Protein AF-A0A7S3ZQ26-F1 (afdb_monomer)

Radius of gyration: 24.19 Å; Cα contacts (8 Å, |Δi|>4): 517; chains: 1; bounding box: 82×49×72 Å

InterPro domains:
  IPR015003 Protein of unknown function DUF1853 [PF08907] (33-117)
  IPR015003 Protein of unknown function DUF1853 [PF08907] (170-312)

Solvent-accessible surface area (backbone atoms only — not comparable to full-atom values): 20906 Å² total; per-residue (Å²): 143,81,85,84,81,86,77,81,86,76,81,74,78,76,76,73,73,72,77,75,74,65,65,79,67,73,54,82,35,67,70,46,24,40,44,48,36,78,43,63,49,47,44,35,55,38,92,66,77,92,80,57,82,47,48,62,50,42,55,64,39,24,46,30,43,50,63,66,28,46,74,58,51,52,50,34,36,77,51,47,63,68,60,50,56,57,49,65,35,82,95,46,56,54,84,48,51,68,54,39,55,48,50,40,52,50,48,45,53,66,65,37,75,45,41,43,43,79,36,78,43,69,64,43,73,39,64,57,82,89,79,43,77,80,47,62,46,49,36,41,34,23,28,27,31,57,53,64,61,41,27,60,56,69,51,56,52,58,90,98,51,82,81,57,73,50,50,74,33,34,40,31,40,50,70,46,76,48,52,30,39,56,56,80,77,63,90,92,54,79,84,64,61,82,43,59,34,26,29,28,95,78,69,86,44,29,46,42,61,52,52,55,51,50,41,52,46,32,49,52,43,71,35,68,70,47,29,52,49,49,25,44,73,50,68,65,54,89,82,67,98,73,65,58,70,54,44,52,30,35,35,49,29,48,41,42,25,24,76,57,76,80,72,92,56,96,56,44,27,94,69,28,43,66,50,74,47,58,93,47,72,67,44,41,65,71,70,49,61,92,84,66,86,77,42,68,78,72,60,72,82,53,67,77,36,77,76,78,74,82,89,50,100,78,50,99,44,39,59,98,57,70,89,77,92,76,66,83,80,56,66,66,60,42,65,60,49,46,57,52,49,55,50,55,54,56,73,73,54,79,128

Secondary structure (DSSP, 8-state):
----------------------TTSS-SSHHHHHHHHHHHSPPSB----TTSS--B--HHHHHHHHHHTHHHHHHHHH--HHHHHHHHSTTT--SSHHHHHHHHHHHHHHH-TTT--SEEEEEEEEE-TTS-EEEEEEEEEEE----HHHHHHHT-SPTTS---TT--EEEEEEEEEEEEEE-PPPTT-----TTTTEE-TTSS-BHHHHHHHHHHHHHHHHSHHHHHHHIIIII---S-S-PPPEEEEEEEEEEEEESSSPPP-SSB-TT-EEEE--SSHHHHHHHS-TT--------GGG-SSPPP----TT-----S---S---GGGHHHHHHHHHHHHHHHHHH---

Sequence (351 aa):
MITAEQSNGQSAVHDGQLAHIDPTAGPRNKLVRDLWWMMASPGMLRETDATSAARPLHDAVGASIVGASQGWLARLDEDPSELEAYLAAPSRRSTRLGFYAQSLVEFWIERCPALRTTQLRCGQQLRRGQRGVVGSLKYVFCCAPTDEAVRASLGCDPPGTAPAPGRRCLLHWELSIKFFVYVAPPQGALPAGAAARYVGPFLHENLDARVATSARKLRLSAEADVRKWATRTLAKVEQDDRCLDLRAHSALRGFVFYDRAAPESSVLSGDHAKGWVARDICGVRAAVPADTTHFVILPKSHWLAPCRLPKTENGYLLPACELVGAPEPLRAVAAAHLAAELARLAERCPA

Mean predicted aligned error: 11.95 Å

pLDDT: mean 73.52, std 21.67, range [20.95, 97.81]

Organism: NCBI:txid35677

Structure (mmCIF, N/CA/C/O backbone):
data_AF-A0A7S3ZQ26-F1
#
_entry.id   AF-A0A7S3ZQ26-F1
#
loop_
_atom_site.group_PDB
_atom_site.id
_atom_site.type_symbol
_atom_site.label_atom_id
_atom_site.label_alt_id
_atom_site.label_comp_id
_atom_site.label_asym_id
_atom_site.label_entity_id
_atom_site.label_seq_id
_atom_site.pdbx_PDB_ins_code
_atom_site.Cartn_x
_atom_site.Cartn_y
_atom_site.Cartn_z
_atom_site.occupancy
_atom_site.B_iso_or_equiv
_atom_site.auth_seq_id
_atom_site.auth_comp_id
_atom_site.auth_asym_id
_atom_site.auth_atom_id
_atom_site.pdbx_PDB_model_num
ATOM 1 N N . MET A 1 1 ? 64.200 -8.331 9.922 1.00 31.41 1 MET A N 1
ATOM 2 C CA . MET A 1 1 ? 64.121 -8.784 8.520 1.00 31.41 1 MET A CA 1
ATOM 3 C C . MET A 1 1 ? 62.921 -9.718 8.447 1.00 31.41 1 MET A C 1
ATOM 5 O O . MET A 1 1 ? 63.027 -10.854 8.877 1.00 31.41 1 MET A O 1
ATOM 9 N N . ILE A 1 2 ? 61.751 -9.185 8.092 1.00 20.95 2 ILE A N 1
ATOM 10 C CA . ILE A 1 2 ? 60.499 -9.942 7.955 1.00 20.95 2 ILE A CA 1
ATOM 11 C C . ILE A 1 2 ? 59.951 -9.542 6.591 1.00 20.95 2 ILE A C 1
ATOM 13 O O . ILE A 1 2 ? 59.676 -8.368 6.346 1.00 20.95 2 ILE A O 1
ATOM 17 N N . THR A 1 3 ? 59.953 -10.505 5.683 1.00 21.41 3 THR A N 1
ATOM 18 C CA . THR A 1 3 ? 59.576 -10.376 4.280 1.00 21.41 3 THR A CA 1
ATOM 19 C C . THR A 1 3 ? 58.062 -10.320 4.131 1.00 21.41 3 THR A C 1
ATOM 21 O O . THR A 1 3 ? 57.336 -11.095 4.747 1.00 21.41 3 THR A O 1
ATOM 24 N N . ALA A 1 4 ? 57.617 -9.379 3.303 1.00 21.70 4 ALA A N 1
ATOM 25 C CA . ALA A 1 4 ? 56.245 -9.215 2.862 1.00 21.70 4 ALA A CA 1
ATOM 26 C C . ALA A 1 4 ? 55.897 -10.263 1.796 1.00 21.70 4 ALA A C 1
ATOM 28 O O . ALA A 1 4 ? 56.625 -10.393 0.814 1.00 21.70 4 ALA A O 1
ATOM 29 N N . GLU A 1 5 ? 54.758 -10.934 1.946 1.00 22.91 5 GLU A N 1
ATOM 30 C CA . GLU A 1 5 ? 54.057 -11.557 0.823 1.00 22.91 5 GLU A CA 1
ATOM 31 C C . GLU A 1 5 ? 52.862 -10.677 0.456 1.00 22.91 5 GLU A C 1
ATOM 33 O O . GLU A 1 5 ? 51.875 -10.562 1.183 1.00 22.91 5 GLU A O 1
ATOM 38 N N . GLN A 1 6 ? 52.997 -10.007 -0.687 1.00 26.47 6 GLN A N 1
ATOM 39 C CA . GLN A 1 6 ? 51.897 -9.381 -1.402 1.00 26.47 6 GLN A CA 1
ATOM 40 C C . GLN A 1 6 ? 51.025 -10.499 -1.981 1.00 26.47 6 GLN A C 1
ATOM 42 O O . GLN A 1 6 ? 51.449 -11.187 -2.908 1.00 26.47 6 GLN A O 1
ATOM 47 N N . SER A 1 7 ? 49.809 -10.675 -1.461 1.00 25.47 7 SER A N 1
ATOM 48 C CA . SER A 1 7 ? 48.783 -11.424 -2.187 1.00 25.47 7 SER A CA 1
ATOM 49 C C . SER A 1 7 ? 48.012 -10.463 -3.086 1.00 25.47 7 SER A C 1
ATOM 51 O O . SER A 1 7 ? 47.560 -9.388 -2.691 1.00 25.47 7 SER A O 1
ATOM 53 N N . ASN A 1 8 ? 48.001 -10.845 -4.352 1.00 24.81 8 ASN A N 1
ATOM 54 C CA . ASN A 1 8 ? 47.598 -10.074 -5.507 1.00 24.81 8 ASN A CA 1
ATOM 55 C C . ASN A 1 8 ? 46.099 -9.746 -5.438 1.00 24.81 8 ASN A C 1
ATOM 57 O O . ASN A 1 8 ? 45.264 -10.647 -5.354 1.00 24.81 8 ASN A O 1
ATOM 61 N N . GLY A 1 9 ? 45.762 -8.458 -5.492 1.00 27.47 9 GLY A N 1
ATOM 62 C CA . GLY A 1 9 ? 44.389 -7.985 -5.592 1.00 27.47 9 GLY A CA 1
ATOM 63 C C . GLY A 1 9 ? 43.777 -8.372 -6.935 1.00 27.47 9 GLY A C 1
ATOM 64 O O . GLY A 1 9 ? 43.982 -7.692 -7.936 1.00 27.47 9 GLY A O 1
ATOM 65 N N . GLN A 1 10 ? 42.984 -9.440 -6.950 1.00 23.11 10 GLN A N 1
ATOM 66 C CA . GLN A 1 10 ? 41.948 -9.616 -7.961 1.00 23.11 10 GLN A CA 1
ATOM 67 C C . GLN A 1 10 ? 40.694 -8.897 -7.475 1.00 23.11 10 GLN A C 1
ATOM 69 O O . GLN A 1 10 ? 39.962 -9.373 -6.612 1.00 23.11 10 GLN A O 1
ATOM 74 N N . SER A 1 11 ? 40.503 -7.700 -8.029 1.00 25.03 11 SER A N 1
ATOM 75 C CA . SER A 1 11 ? 39.264 -6.937 -7.965 1.00 25.03 11 SER A CA 1
ATOM 76 C C . SER A 1 11 ? 38.136 -7.811 -8.515 1.00 25.03 11 SER A C 1
ATOM 78 O O . SER A 1 11 ? 38.020 -8.002 -9.727 1.00 25.03 11 SER A O 1
ATOM 80 N N . ALA A 1 12 ? 37.350 -8.402 -7.617 1.00 22.84 12 ALA A N 1
ATOM 81 C CA . ALA A 1 12 ? 36.114 -9.065 -7.977 1.00 22.84 12 ALA A CA 1
ATOM 82 C C . ALA A 1 12 ? 35.160 -7.979 -8.478 1.00 22.84 12 ALA A C 1
ATOM 84 O O . ALA A 1 12 ? 34.685 -7.136 -7.716 1.00 22.84 12 ALA A O 1
ATOM 85 N N . VAL A 1 13 ? 34.936 -7.975 -9.789 1.00 23.44 13 VAL A N 1
ATOM 86 C CA . VAL A 1 13 ? 33.844 -7.248 -10.425 1.00 23.44 13 VAL A CA 1
ATOM 87 C C . VAL A 1 13 ? 32.567 -7.709 -9.725 1.00 23.44 13 VAL A C 1
ATOM 89 O O . VAL A 1 13 ? 32.136 -8.846 -9.895 1.00 23.44 13 VAL A O 1
ATOM 92 N N . HIS A 1 14 ? 32.016 -6.861 -8.859 1.00 26.00 14 HIS A N 1
ATOM 93 C CA . HIS A 1 14 ? 30.707 -7.087 -8.268 1.00 26.00 14 HIS A CA 1
ATOM 94 C C . HIS A 1 14 ? 29.681 -7.003 -9.398 1.00 26.00 14 HIS A C 1
ATOM 96 O O . HIS A 1 14 ? 29.238 -5.914 -9.764 1.00 26.00 14 HIS A O 1
ATOM 102 N N . ASP A 1 15 ? 29.336 -8.158 -9.967 1.00 26.31 15 ASP A N 1
ATOM 103 C CA . ASP A 1 15 ? 28.160 -8.311 -10.811 1.00 26.31 15 ASP A CA 1
ATOM 104 C C . ASP A 1 15 ? 26.954 -7.817 -10.013 1.00 26.31 15 ASP A C 1
ATOM 106 O O . ASP A 1 15 ? 26.548 -8.400 -9.004 1.00 26.31 15 ASP A O 1
ATOM 110 N N . GLY A 1 16 ? 26.424 -6.672 -10.439 1.00 29.84 16 GLY A N 1
ATOM 111 C CA . GLY A 1 16 ? 25.263 -6.014 -9.864 1.00 29.84 16 GLY A CA 1
ATOM 112 C C . GLY A 1 16 ? 23.988 -6.799 -10.141 1.00 29.84 16 GLY A C 1
ATOM 113 O O . GLY A 1 16 ? 23.116 -6.317 -10.862 1.00 29.84 16 GLY A O 1
ATOM 114 N N . GLN A 1 17 ? 23.861 -7.996 -9.566 1.00 33.69 17 GLN A N 1
ATOM 115 C CA . GLN A 1 17 ? 22.605 -8.728 -9.548 1.00 33.69 17 GLN A CA 1
ATOM 116 C C . GLN A 1 17 ? 21.578 -7.902 -8.768 1.00 33.69 17 GLN A C 1
ATOM 118 O O . GLN A 1 17 ? 21.593 -7.807 -7.540 1.00 33.69 17 GLN A O 1
ATOM 123 N N . LEU A 1 18 ? 20.682 -7.258 -9.516 1.00 41.56 18 LEU A N 1
ATOM 124 C CA . LEU A 1 18 ? 19.432 -6.719 -9.002 1.00 41.56 18 LEU A CA 1
ATOM 125 C C . LEU A 1 18 ? 18.732 -7.871 -8.273 1.00 41.56 18 LEU A C 1
ATOM 127 O O . LEU A 1 18 ? 18.384 -8.862 -8.908 1.00 41.56 18 LEU A O 1
ATOM 131 N N . ALA A 1 19 ? 18.579 -7.773 -6.949 1.00 37.69 19 ALA A N 1
ATOM 132 C CA . ALA A 1 19 ? 17.878 -8.781 -6.160 1.00 37.69 19 ALA A CA 1
ATOM 133 C C . ALA A 1 19 ? 16.528 -9.099 -6.826 1.00 37.69 19 ALA A C 1
ATOM 135 O O . ALA A 1 19 ? 15.658 -8.230 -6.946 1.00 37.69 19 ALA A O 1
ATOM 136 N N . HIS A 1 20 ? 16.400 -10.325 -7.335 1.00 49.06 20 HIS A N 1
ATOM 137 C CA . HIS A 1 20 ? 15.226 -10.770 -8.067 1.00 49.06 20 HIS A CA 1
ATOM 138 C C . HIS A 1 20 ? 14.052 -10.870 -7.094 1.00 49.06 20 HIS A C 1
ATOM 140 O O . HIS A 1 20 ? 14.016 -11.736 -6.223 1.00 49.06 20 HIS A O 1
ATOM 146 N N . ILE A 1 21 ? 13.059 -9.998 -7.263 1.00 55.09 21 ILE A N 1
ATOM 147 C CA . ILE A 1 21 ? 11.709 -10.284 -6.784 1.00 55.09 21 ILE A CA 1
ATOM 148 C C . ILE A 1 21 ? 11.295 -11.577 -7.476 1.00 55.09 21 ILE A C 1
ATOM 150 O O . ILE A 1 21 ? 11.237 -11.580 -8.704 1.00 55.09 21 ILE A O 1
ATOM 154 N N . ASP A 1 22 ? 11.011 -12.645 -6.728 1.00 61.50 22 ASP A N 1
ATOM 155 C CA . ASP A 1 22 ? 10.485 -13.873 -7.321 1.00 61.50 22 ASP A CA 1
ATOM 156 C C . ASP A 1 22 ? 9.139 -13.555 -8.006 1.00 61.50 22 ASP A C 1
ATOM 158 O O . ASP A 1 22 ? 8.134 -13.319 -7.324 1.00 61.50 22 ASP A O 1
ATOM 162 N N . PRO A 1 23 ? 9.079 -13.527 -9.352 1.00 52.56 23 PRO A N 1
ATOM 163 C CA . PRO A 1 23 ? 7.857 -13.174 -10.065 1.00 52.56 23 PRO A CA 1
ATOM 164 C C . PRO A 1 23 ? 6.800 -14.287 -9.954 1.00 52.56 23 PRO A C 1
ATOM 166 O O . PRO A 1 23 ? 5.627 -14.074 -10.284 1.00 52.56 23 PRO A O 1
ATOM 169 N N . THR A 1 24 ? 7.198 -15.474 -9.480 1.00 55.12 24 THR A N 1
ATOM 170 C CA . THR A 1 24 ? 6.351 -16.652 -9.267 1.00 55.12 24 THR A CA 1
ATOM 171 C C . THR A 1 24 ? 5.809 -16.756 -7.841 1.00 55.12 24 THR A C 1
ATOM 173 O O . THR A 1 24 ? 4.858 -17.507 -7.608 1.00 55.12 24 THR A O 1
ATOM 176 N N . ALA A 1 25 ? 6.300 -15.931 -6.912 1.00 66.50 25 ALA A N 1
ATOM 177 C CA . ALA A 1 25 ? 5.774 -15.847 -5.556 1.00 66.50 25 ALA A CA 1
ATOM 178 C C . ALA A 1 25 ? 4.416 -15.125 -5.522 1.00 66.50 25 ALA A C 1
ATOM 180 O O . ALA A 1 25 ? 4.234 -14.065 -6.130 1.00 66.50 25 ALA A O 1
ATOM 181 N N . GLY A 1 26 ? 3.437 -15.719 -4.832 1.00 80.56 26 GLY A N 1
ATOM 182 C CA . GLY A 1 26 ? 2.122 -15.120 -4.579 1.00 80.56 26 GLY A CA 1
ATOM 183 C C . GLY A 1 26 ? 0.982 -15.544 -5.529 1.00 80.56 26 GLY A C 1
ATOM 184 O O . GLY A 1 26 ? 1.143 -16.482 -6.321 1.00 80.56 26 GLY A O 1
ATOM 185 N N . PRO A 1 27 ? -0.177 -14.861 -5.450 1.00 88.00 27 PRO A N 1
ATOM 186 C CA . PRO A 1 27 ? -1.416 -15.229 -6.151 1.00 88.00 27 PRO A CA 1
ATOM 187 C C . PRO A 1 27 ? -1.329 -15.208 -7.695 1.00 88.00 27 PRO A C 1
ATOM 189 O O . PRO A 1 27 ? -0.552 -14.453 -8.299 1.00 88.00 27 PRO A O 1
ATOM 192 N N . ARG A 1 28 ? -2.130 -16.047 -8.364 1.00 86.75 28 ARG A N 1
ATOM 193 C CA . ARG A 1 28 ? -2.203 -16.188 -9.831 1.00 86.75 28 ARG A CA 1
ATOM 194 C C . ARG A 1 28 ? -3.079 -15.116 -10.474 1.00 86.75 28 ARG A C 1
ATOM 196 O O . ARG A 1 28 ? -2.671 -14.521 -11.477 1.00 86.75 28 ARG A O 1
ATOM 203 N N . ASN A 1 29 ? -4.242 -14.838 -9.901 1.00 88.50 29 ASN A N 1
ATOM 204 C CA . ASN A 1 29 ? -5.129 -13.770 -10.323 1.00 88.50 29 ASN A CA 1
ATOM 205 C C . ASN A 1 29 ? -4.422 -12.416 -10.165 1.00 88.50 29 ASN A C 1
ATOM 207 O O . ASN A 1 29 ? -3.808 -12.123 -9.138 1.00 88.50 29 ASN A O 1
ATOM 211 N N . LYS A 1 30 ? -4.496 -11.566 -11.196 1.00 87.94 30 LYS A N 1
ATOM 212 C CA . LYS A 1 30 ? -3.820 -10.261 -11.193 1.00 87.94 30 LYS A CA 1
ATOM 213 C C . LYS A 1 30 ? -4.260 -9.386 -10.019 1.00 87.94 30 LYS A C 1
ATOM 215 O O . LYS A 1 30 ? -3.403 -8.803 -9.365 1.00 87.94 30 LYS A O 1
ATOM 220 N N . LEU A 1 31 ? -5.564 -9.270 -9.774 1.00 91.81 31 LEU A N 1
ATOM 221 C CA . LEU A 1 31 ? -6.097 -8.356 -8.762 1.00 91.81 31 LEU A CA 1
ATOM 222 C C . LEU A 1 31 ? -5.693 -8.797 -7.356 1.00 91.81 31 LEU A C 1
ATOM 224 O O . LEU A 1 31 ? -5.317 -7.967 -6.533 1.00 91.81 31 LEU A O 1
ATOM 228 N N . VAL A 1 32 ? -5.711 -10.105 -7.106 1.00 94.31 32 VAL A N 1
ATOM 229 C CA . VAL A 1 32 ? -5.323 -10.690 -5.816 1.00 94.31 32 VAL A CA 1
ATOM 230 C C . VAL A 1 32 ? -3.811 -10.635 -5.622 1.00 94.31 32 VAL A C 1
ATOM 232 O O . VAL A 1 32 ? -3.343 -10.371 -4.518 1.00 94.31 32 VAL A O 1
ATOM 235 N N . ARG A 1 33 ? -3.026 -10.790 -6.694 1.00 92.56 33 ARG A N 1
ATOM 236 C CA . ARG A 1 33 ? -1.574 -10.578 -6.651 1.00 92.56 33 ARG A CA 1
ATOM 237 C C . ARG A 1 33 ? -1.225 -9.133 -6.331 1.00 92.56 33 ARG A C 1
ATOM 239 O O . ARG A 1 33 ? -0.378 -8.894 -5.479 1.00 92.56 33 ARG A O 1
ATOM 246 N N . ASP A 1 34 ? -1.896 -8.186 -6.975 1.00 92.56 34 ASP A N 1
ATOM 247 C CA . ASP A 1 34 ? -1.752 -6.758 -6.702 1.00 92.56 34 ASP A CA 1
ATOM 248 C C . ASP A 1 34 ? -2.147 -6.427 -5.249 1.00 92.56 34 ASP A C 1
ATOM 250 O O . ASP A 1 34 ? -1.430 -5.692 -4.569 1.00 92.56 34 ASP A O 1
ATOM 254 N N . LEU A 1 35 ? -3.236 -7.020 -4.743 1.00 95.00 35 LEU A N 1
ATOM 255 C CA . LEU A 1 35 ? -3.669 -6.918 -3.346 1.00 95.00 35 LEU A CA 1
ATOM 256 C C . LEU A 1 35 ? -2.607 -7.463 -2.375 1.00 95.00 35 LEU A C 1
ATOM 258 O O . LEU A 1 35 ? -2.231 -6.778 -1.427 1.00 95.00 35 LEU A O 1
ATOM 262 N N . TRP A 1 36 ? -2.100 -8.672 -2.621 1.00 94.06 36 TRP A N 1
ATOM 263 C CA . TRP A 1 36 ? -1.030 -9.304 -1.841 1.00 94.06 36 TRP A CA 1
ATOM 264 C C . TRP A 1 36 ? 0.249 -8.465 -1.836 1.00 94.06 36 TRP A C 1
ATOM 266 O O . TRP A 1 36 ? 0.845 -8.237 -0.781 1.00 94.06 36 TRP A O 1
ATOM 276 N N . TRP A 1 37 ? 0.631 -7.932 -2.995 1.00 91.19 37 TRP A N 1
ATOM 277 C CA . TRP A 1 37 ? 1.834 -7.123 -3.165 1.00 91.19 37 TRP A CA 1
ATOM 278 C C . TRP A 1 37 ? 1.838 -5.866 -2.289 1.00 91.19 37 TRP A C 1
ATOM 280 O O . TRP A 1 37 ? 2.890 -5.479 -1.778 1.00 91.19 37 TRP A O 1
ATOM 290 N N . MET A 1 38 ? 0.665 -5.273 -2.027 1.00 91.12 38 MET A N 1
ATOM 291 C CA . MET A 1 38 ? 0.534 -4.119 -1.127 1.00 91.12 38 MET A CA 1
ATOM 292 C C . MET A 1 38 ? 1.091 -4.375 0.278 1.00 91.12 38 MET A C 1
ATOM 294 O O . MET A 1 38 ? 1.550 -3.428 0.918 1.00 91.12 38 MET A O 1
ATOM 298 N N . MET A 1 39 ? 1.059 -5.629 0.737 1.00 89.69 39 MET A N 1
ATOM 299 C CA . MET A 1 39 ? 1.499 -6.032 2.074 1.00 89.69 39 MET A CA 1
ATOM 300 C C . MET A 1 39 ? 2.793 -6.851 2.060 1.00 89.69 39 MET A C 1
ATOM 302 O O . MET A 1 39 ? 3.559 -6.784 3.019 1.00 89.69 39 MET A O 1
ATOM 306 N N . ALA A 1 40 ? 3.061 -7.592 0.982 1.00 89.25 40 ALA A N 1
ATOM 307 C CA . ALA A 1 40 ? 4.181 -8.527 0.897 1.00 89.25 40 ALA A CA 1
ATOM 308 C C . ALA A 1 40 ? 5.432 -7.983 0.193 1.00 89.25 40 ALA A C 1
ATOM 310 O O . ALA A 1 40 ? 6.510 -8.531 0.386 1.00 89.25 40 ALA A O 1
ATOM 311 N N . SER A 1 41 ? 5.320 -6.923 -0.618 1.00 87.62 41 SER A N 1
ATOM 312 C CA . SER A 1 41 ? 6.497 -6.341 -1.277 1.00 87.62 41 SER A CA 1
ATOM 313 C C . SER A 1 41 ? 7.559 -5.878 -0.262 1.00 87.62 41 SER A C 1
ATOM 315 O O . SER A 1 41 ? 7.203 -5.482 0.847 1.00 87.62 41 SER A O 1
ATOM 317 N N . PRO A 1 42 ? 8.837 -5.795 -0.638 1.00 85.94 42 PRO A N 1
ATOM 318 C CA . PRO A 1 42 ? 9.829 -5.154 0.215 1.00 85.94 42 PRO A CA 1
ATOM 319 C C . PRO A 1 42 ? 9.499 -3.678 0.479 1.00 85.94 42 PRO A C 1
ATOM 321 O O . PRO A 1 42 ? 8.960 -2.975 -0.394 1.00 85.94 42 PRO A O 1
ATOM 324 N N . GLY A 1 43 ? 9.835 -3.196 1.672 1.00 85.88 43 GLY A N 1
ATOM 325 C CA . GLY A 1 43 ? 9.845 -1.776 1.992 1.00 85.88 43 GLY A CA 1
ATOM 326 C C . GLY A 1 43 ? 10.929 -1.030 1.207 1.00 85.88 43 GLY A C 1
ATOM 327 O O . GLY A 1 4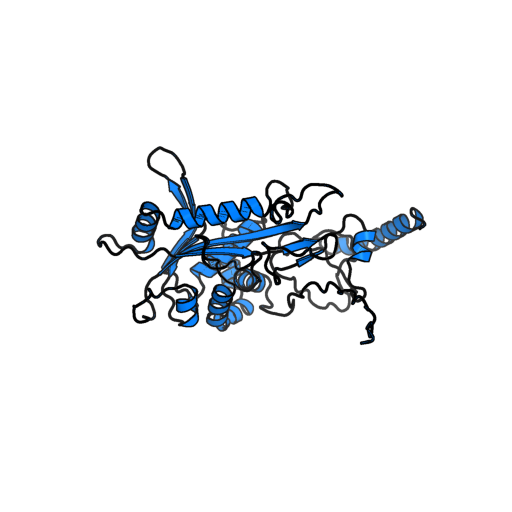3 ? 12.048 -1.503 1.033 1.00 85.88 43 GLY A O 1
ATOM 328 N N . MET A 1 44 ? 10.613 0.172 0.720 1.00 87.69 44 MET A N 1
ATOM 329 C CA . MET A 1 44 ? 11.569 1.007 -0.017 1.00 87.69 44 MET A CA 1
ATOM 330 C C . MET A 1 44 ? 12.599 1.654 0.912 1.00 87.69 44 MET A C 1
ATOM 332 O O . MET A 1 44 ? 13.761 1.800 0.545 1.00 87.69 44 MET A O 1
ATOM 336 N N . LEU A 1 45 ? 12.168 2.071 2.101 1.00 85.50 45 LEU A N 1
ATOM 337 C CA . LEU A 1 45 ? 13.016 2.766 3.064 1.00 85.50 45 LEU A CA 1
ATOM 338 C C . LEU A 1 45 ? 13.726 1.758 3.959 1.00 85.50 45 LEU A C 1
ATOM 340 O O . LEU A 1 45 ? 13.126 0.776 4.386 1.00 85.50 45 LEU A O 1
ATOM 344 N N . ARG A 1 46 ? 14.991 2.037 4.262 1.00 79.94 46 ARG A N 1
ATOM 345 C CA . ARG A 1 46 ? 15.765 1.280 5.233 1.00 79.94 46 ARG A CA 1
ATOM 346 C C . ARG A 1 46 ? 15.127 1.415 6.608 1.00 79.94 46 ARG A C 1
ATOM 348 O O . ARG A 1 46 ? 14.682 2.494 7.005 1.00 79.94 46 ARG A O 1
ATOM 355 N N . GLU A 1 47 ? 15.151 0.324 7.354 1.00 68.81 47 GLU A N 1
ATOM 356 C CA . GLU A 1 47 ? 14.874 0.363 8.780 1.00 68.81 47 GLU A CA 1
ATOM 357 C C . GLU A 1 47 ? 16.036 1.086 9.470 1.00 68.81 47 GLU A C 1
ATOM 359 O O . GLU A 1 47 ? 17.150 0.574 9.571 1.00 68.81 47 GLU A O 1
ATOM 364 N N . THR A 1 48 ? 15.818 2.337 9.862 1.00 59.62 48 THR A N 1
ATOM 365 C CA . THR A 1 48 ? 16.741 3.044 10.753 1.00 59.62 48 THR A CA 1
ATOM 366 C C . THR A 1 48 ? 16.331 2.764 12.189 1.00 59.62 48 THR A C 1
ATOM 368 O O . THR A 1 48 ? 15.135 2.834 12.488 1.00 59.62 48 THR A O 1
ATOM 371 N N . ASP A 1 49 ? 17.304 2.493 13.063 1.00 43.88 49 ASP A N 1
ATOM 372 C CA . ASP A 1 49 ? 17.084 2.237 14.488 1.00 43.88 49 ASP A CA 1
ATOM 373 C C . ASP A 1 49 ? 16.098 3.234 15.110 1.00 43.88 49 ASP A C 1
ATOM 375 O O . ASP A 1 49 ? 16.082 4.420 14.770 1.00 43.88 49 ASP A O 1
ATOM 379 N N . ALA A 1 50 ? 15.272 2.711 16.020 1.00 38.72 50 ALA A N 1
ATOM 380 C CA . ALA A 1 50 ? 13.971 3.180 16.513 1.00 38.72 50 ALA A CA 1
ATOM 381 C C . ALA A 1 50 ? 13.905 4.570 17.204 1.00 38.72 50 ALA A C 1
ATOM 383 O O . ALA A 1 50 ? 13.074 4.798 18.082 1.00 38.72 50 ALA A O 1
ATOM 384 N N . THR A 1 51 ? 14.749 5.522 16.816 1.00 36.44 51 THR A N 1
ATOM 385 C CA . THR A 1 51 ? 14.834 6.887 17.360 1.00 36.44 51 THR A CA 1
ATOM 386 C C . THR A 1 51 ? 14.048 7.921 16.548 1.00 36.44 51 THR A C 1
ATOM 388 O O . THR A 1 51 ? 13.802 9.029 17.022 1.00 36.44 51 THR A O 1
ATOM 391 N N . SER A 1 52 ? 13.579 7.570 15.347 1.00 39.81 52 SER A N 1
ATOM 392 C CA . SER A 1 52 ? 12.705 8.439 14.554 1.00 39.81 52 SER A CA 1
ATOM 393 C C . SER A 1 52 ? 11.244 8.224 14.954 1.00 39.81 52 SER A C 1
ATOM 395 O O . SER A 1 52 ? 10.782 7.090 15.013 1.00 39.81 52 SER A O 1
ATOM 397 N N . ALA A 1 53 ? 10.484 9.302 15.184 1.00 39.31 53 ALA A N 1
ATOM 398 C CA . ALA A 1 53 ? 9.062 9.328 15.592 1.00 39.31 53 ALA A CA 1
ATOM 399 C C . ALA A 1 53 ? 8.055 8.695 14.590 1.00 39.31 53 ALA A C 1
ATOM 401 O O . ALA A 1 53 ? 6.865 9.011 14.582 1.00 39.31 53 ALA A O 1
ATOM 402 N N . ALA A 1 54 ? 8.544 7.834 13.708 1.00 46.69 54 ALA A N 1
ATOM 403 C CA . ALA A 1 54 ? 7.877 7.172 12.618 1.00 46.69 54 ALA A CA 1
ATOM 404 C C . ALA A 1 54 ? 8.189 5.679 12.739 1.00 46.69 54 ALA A C 1
ATOM 406 O O . ALA A 1 54 ? 9.269 5.269 12.335 1.00 46.69 54 ALA A O 1
ATOM 407 N N . ARG A 1 55 ? 7.290 4.866 13.308 1.00 50.44 55 ARG A N 1
ATOM 408 C CA . ARG A 1 55 ? 7.461 3.408 13.235 1.00 50.44 55 ARG A CA 1
ATOM 409 C C . ARG A 1 55 ? 7.183 2.989 11.788 1.00 50.44 55 ARG A C 1
ATOM 41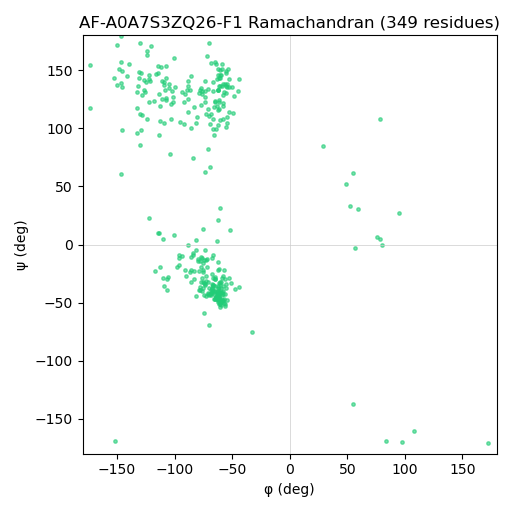1 O O . ARG A 1 55 ? 6.058 3.210 11.319 1.00 50.44 55 ARG A O 1
ATOM 418 N N . PRO A 1 56 ? 8.157 2.432 11.051 1.00 57.00 56 PRO A N 1
ATOM 419 C CA . PRO A 1 56 ? 7.857 1.798 9.780 1.00 57.00 56 PRO A CA 1
ATOM 420 C C . PRO A 1 56 ? 6.737 0.771 9.987 1.00 57.00 56 PRO A C 1
ATOM 422 O O . PRO A 1 56 ? 6.669 0.083 11.008 1.00 57.00 56 PRO A O 1
ATOM 425 N N . LEU A 1 57 ? 5.831 0.655 9.022 1.00 59.81 57 LEU A N 1
ATOM 426 C CA . LEU A 1 57 ? 5.102 -0.589 8.833 1.00 59.81 57 LEU A CA 1
ATOM 427 C C . LEU A 1 57 ? 6.141 -1.562 8.279 1.00 59.81 57 LEU A C 1
ATOM 429 O O . LEU A 1 57 ? 6.304 -1.674 7.066 1.00 59.81 57 LEU A O 1
ATOM 433 N N . HIS A 1 58 ? 6.919 -2.124 9.202 1.00 66.38 58 HIS A N 1
ATOM 434 C CA . HIS A 1 58 ? 8.015 -3.032 8.919 1.00 66.38 58 HIS A CA 1
ATOM 435 C C . HIS A 1 58 ? 7.522 -4.188 8.058 1.00 66.38 58 HIS A C 1
ATOM 437 O O . HIS A 1 58 ? 6.360 -4.600 8.169 1.00 66.38 58 HIS A O 1
ATOM 443 N N . ASP A 1 59 ? 8.412 -4.749 7.248 1.00 68.12 59 ASP A N 1
ATOM 444 C CA . ASP A 1 59 ? 8.079 -5.904 6.415 1.00 68.12 59 ASP A CA 1
ATOM 445 C C . ASP A 1 59 ? 7.582 -7.078 7.275 1.00 68.12 59 ASP A C 1
ATOM 447 O O . ASP A 1 59 ? 6.689 -7.807 6.855 1.00 68.12 59 ASP A O 1
ATOM 451 N N . ALA A 1 60 ? 8.010 -7.154 8.542 1.00 74.06 60 ALA A N 1
ATOM 452 C CA . ALA A 1 60 ? 7.472 -8.067 9.550 1.00 74.06 60 ALA A CA 1
ATOM 453 C C . ALA A 1 60 ? 5.954 -7.915 9.802 1.00 74.06 60 ALA A C 1
ATOM 455 O O . ALA A 1 60 ? 5.256 -8.915 9.943 1.00 74.06 60 ALA A O 1
ATOM 456 N N . VAL A 1 61 ? 5.411 -6.690 9.828 1.00 83.12 61 VAL A N 1
ATOM 457 C CA . VAL A 1 61 ? 3.957 -6.459 9.973 1.00 83.12 61 VAL A CA 1
ATOM 458 C C . VAL A 1 61 ? 3.221 -6.996 8.750 1.00 83.12 61 VAL A C 1
ATOM 460 O O . VAL A 1 61 ? 2.222 -7.703 8.882 1.00 83.12 61 VAL A O 1
ATOM 463 N N . GLY A 1 62 ? 3.730 -6.679 7.557 1.00 87.31 62 GLY A N 1
ATOM 464 C CA . GLY A 1 62 ? 3.193 -7.192 6.299 1.00 87.31 62 GLY A CA 1
ATOM 465 C C . GLY A 1 62 ? 3.214 -8.719 6.255 1.00 87.31 62 GLY A C 1
ATOM 466 O O . GLY A 1 62 ? 2.181 -9.335 5.995 1.00 87.31 62 GLY A O 1
ATOM 467 N N . ALA A 1 63 ? 4.352 -9.324 6.598 1.00 87.06 63 ALA A N 1
ATOM 468 C CA . ALA A 1 63 ? 4.556 -10.767 6.629 1.00 87.06 63 ALA A CA 1
ATOM 469 C C . ALA A 1 63 ? 3.611 -11.474 7.608 1.00 87.06 63 ALA A C 1
ATOM 471 O O . ALA A 1 63 ? 2.963 -12.442 7.215 1.00 87.06 63 ALA A O 1
ATOM 472 N N . SER A 1 64 ? 3.455 -10.970 8.839 1.00 90.88 64 SER A N 1
ATOM 473 C CA . SER A 1 64 ? 2.522 -11.545 9.818 1.00 90.88 64 SER A CA 1
ATOM 474 C C . SER A 1 64 ? 1.075 -11.499 9.326 1.00 90.88 64 SER A C 1
ATOM 476 O O . SER A 1 64 ? 0.359 -12.496 9.402 1.00 90.88 64 SER A O 1
ATOM 478 N N . ILE A 1 65 ? 0.637 -10.361 8.773 1.00 91.88 65 ILE A N 1
ATOM 479 C CA . ILE A 1 65 ? -0.738 -10.213 8.271 1.00 91.88 65 ILE A CA 1
ATOM 480 C C . ILE A 1 65 ? -0.968 -11.109 7.049 1.00 91.88 65 ILE A C 1
ATOM 482 O O . ILE A 1 65 ? -2.015 -11.748 6.957 1.00 91.88 65 ILE A O 1
ATOM 486 N N . VAL A 1 66 ? -0.006 -11.186 6.125 1.00 93.00 66 VAL A N 1
ATOM 487 C CA . VAL A 1 66 ? -0.067 -12.070 4.951 1.00 93.00 66 VAL A CA 1
ATOM 488 C C . VAL A 1 66 ? -0.096 -13.537 5.377 1.00 93.00 66 VAL A C 1
ATOM 490 O O . VAL A 1 66 ? -0.947 -14.279 4.891 1.00 93.00 66 VAL A O 1
ATOM 493 N N . GLY A 1 67 ? 0.769 -13.942 6.312 1.00 93.38 67 GLY A N 1
ATOM 494 C CA . GLY A 1 67 ? 0.823 -15.296 6.865 1.00 93.38 67 GLY A CA 1
ATOM 495 C C . GLY A 1 67 ? -0.512 -15.722 7.473 1.00 93.38 67 GLY A C 1
ATOM 496 O O . GLY A 1 67 ? -1.081 -16.734 7.069 1.00 93.38 67 GLY A O 1
ATOM 497 N N . ALA A 1 68 ? -1.087 -14.885 8.339 1.00 95.62 68 ALA A N 1
ATOM 498 C CA . ALA A 1 68 ? -2.402 -15.123 8.941 1.00 95.62 68 ALA A CA 1
ATOM 499 C C . ALA A 1 68 ? -3.575 -15.056 7.935 1.00 95.62 68 ALA A C 1
ATOM 501 O O . ALA A 1 68 ? -4.698 -15.444 8.257 1.00 95.62 68 ALA A O 1
ATOM 502 N N . SER A 1 69 ? -3.337 -14.563 6.715 1.00 96.38 69 SER A N 1
ATOM 503 C CA . SER A 1 69 ? -4.359 -14.365 5.680 1.00 96.38 69 SER A CA 1
ATOM 504 C C . SER A 1 69 ? -4.234 -15.319 4.490 1.00 96.38 69 SER A C 1
ATOM 506 O O . SER A 1 69 ? -5.011 -15.190 3.545 1.00 96.38 69 SER A O 1
ATOM 508 N N . GLN A 1 70 ? -3.308 -16.285 4.512 1.00 94.75 70 GLN A N 1
ATOM 509 C CA . GLN A 1 70 ? -3.038 -17.169 3.368 1.00 94.75 70 GLN A CA 1
ATOM 510 C C . GLN A 1 70 ? -4.294 -17.880 2.852 1.00 94.75 70 GLN A C 1
ATOM 512 O O . GLN A 1 70 ? -4.577 -17.831 1.659 1.00 94.75 70 GLN A O 1
ATOM 517 N N . GLY A 1 71 ? -5.098 -18.469 3.743 1.00 96.44 71 GLY A N 1
ATOM 518 C CA . GLY A 1 71 ? -6.331 -19.156 3.344 1.00 96.44 71 GLY A CA 1
ATOM 519 C C . GLY A 1 71 ? -7.393 -18.224 2.746 1.00 96.44 71 GLY A C 1
ATOM 520 O O . GLY A 1 71 ? -8.171 -18.645 1.897 1.00 96.44 71 GLY A O 1
ATOM 521 N N . TRP A 1 72 ? -7.434 -16.953 3.162 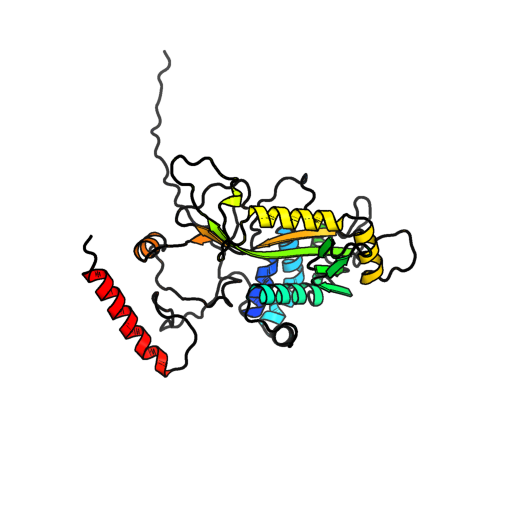1.00 97.62 72 TRP A N 1
ATOM 522 C CA . TRP A 1 72 ? -8.330 -15.951 2.572 1.00 97.62 72 TRP A CA 1
ATOM 523 C C . TRP A 1 72 ? -7.845 -15.505 1.194 1.00 97.62 72 TRP A C 1
ATOM 525 O O . TRP A 1 72 ? -8.642 -15.449 0.262 1.00 97.62 72 TRP A O 1
ATOM 535 N N . LEU A 1 73 ? -6.540 -15.264 1.050 1.00 96.81 73 LEU A N 1
ATOM 536 C CA . LEU A 1 73 ? -5.929 -14.927 -0.233 1.00 96.81 73 LEU A CA 1
ATOM 537 C C . LEU A 1 73 ? -6.080 -16.056 -1.252 1.00 96.81 73 LEU A C 1
ATOM 539 O O . LEU A 1 73 ? -6.377 -15.764 -2.399 1.00 96.81 73 LEU A O 1
ATOM 543 N N . ALA A 1 74 ? -5.926 -17.319 -0.842 1.00 96.56 74 ALA A N 1
ATOM 544 C CA . ALA A 1 74 ? -6.113 -18.471 -1.723 1.00 96.56 74 ALA A CA 1
ATOM 545 C C . ALA A 1 74 ? -7.547 -18.543 -2.271 1.00 96.56 74 ALA A C 1
ATOM 547 O O . ALA A 1 74 ? -7.732 -18.655 -3.477 1.00 96.56 74 ALA A O 1
ATOM 548 N N . ARG A 1 75 ? -8.560 -18.373 -1.408 1.00 97.81 75 ARG A N 1
ATOM 549 C CA . ARG A 1 75 ? -9.966 -18.334 -1.846 1.00 97.81 75 ARG A CA 1
ATOM 550 C C . ARG A 1 75 ? -10.263 -17.161 -2.774 1.00 97.81 75 ARG A C 1
ATOM 552 O O . ARG A 1 75 ? -10.977 -17.338 -3.748 1.00 97.81 75 ARG A O 1
ATOM 559 N N . LEU A 1 76 ? -9.715 -15.978 -2.486 1.00 97.25 76 LEU A N 1
ATOM 560 C CA . LEU A 1 76 ? -9.848 -14.831 -3.388 1.00 97.25 76 LEU A CA 1
ATOM 561 C C . LEU A 1 76 ? -9.147 -15.070 -4.728 1.00 97.25 76 LEU A C 1
ATOM 563 O O . LEU A 1 76 ? -9.610 -14.585 -5.752 1.00 97.25 76 LEU A O 1
ATOM 567 N N . ASP A 1 77 ? -8.013 -15.772 -4.728 1.00 94.81 77 ASP A N 1
ATOM 568 C CA . ASP A 1 77 ? -7.268 -16.092 -5.948 1.00 94.81 77 ASP A CA 1
ATOM 569 C C . ASP A 1 77 ? -8.039 -17.054 -6.859 1.00 94.81 77 ASP A C 1
ATOM 571 O O . ASP A 1 77 ? -7.969 -16.929 -8.083 1.00 94.81 77 ASP A O 1
ATOM 575 N N . GLU A 1 78 ? -8.789 -17.980 -6.256 1.00 96.50 78 GLU A N 1
ATOM 576 C CA . GLU A 1 78 ? -9.719 -18.886 -6.937 1.00 96.50 78 GLU A CA 1
ATOM 577 C C . GLU A 1 78 ? -10.982 -18.159 -7.426 1.00 96.50 78 GLU A C 1
ATOM 579 O O . GLU A 1 78 ? -11.387 -18.351 -8.572 1.00 96.50 78 GLU A O 1
ATOM 584 N N . ASP A 1 79 ? -11.571 -17.300 -6.588 1.00 97.25 79 ASP A N 1
ATOM 585 C CA . ASP A 1 79 ? -12.753 -16.492 -6.903 1.00 97.25 79 ASP A CA 1
ATOM 586 C C . ASP A 1 79 ? -12.555 -15.015 -6.494 1.00 97.25 79 ASP A C 1
ATOM 588 O O . ASP A 1 79 ? -12.787 -14.631 -5.339 1.00 97.25 79 ASP A O 1
ATOM 592 N N . PRO A 1 80 ? -12.147 -14.143 -7.436 1.00 95.94 80 PRO A N 1
ATOM 593 C CA . PRO A 1 80 ? -11.871 -12.734 -7.169 1.00 95.94 80 PRO A CA 1
ATOM 594 C C . PRO A 1 80 ? -13.135 -11.859 -7.151 1.00 95.94 80 PRO A C 1
ATOM 596 O O . PRO A 1 80 ? -13.008 -10.638 -7.024 1.00 95.94 80 PRO A O 1
ATOM 599 N N . SER A 1 81 ? -14.339 -12.432 -7.289 1.00 96.44 81 SER A N 1
ATOM 600 C CA . SER A 1 81 ? -15.579 -11.681 -7.544 1.00 96.44 81 SER A CA 1
ATOM 601 C C . SER A 1 81 ? -15.856 -10.589 -6.505 1.00 96.44 81 SER A C 1
ATOM 603 O O . SER A 1 81 ? -16.304 -9.495 -6.852 1.00 96.44 81 SER A O 1
ATOM 605 N N . GLU A 1 82 ? -15.549 -10.835 -5.224 1.00 97.56 82 GLU A N 1
ATOM 606 C CA . GLU A 1 82 ? -15.711 -9.823 -4.169 1.00 97.56 82 GLU A CA 1
ATOM 607 C C . GLU A 1 82 ? -14.791 -8.610 -4.396 1.00 97.56 82 GLU A C 1
ATOM 609 O O . GLU A 1 82 ? -15.224 -7.458 -4.294 1.00 97.56 82 GLU A O 1
ATOM 614 N N . LEU A 1 83 ? -13.522 -8.863 -4.729 1.00 96.94 83 LEU A N 1
ATOM 615 C CA . LEU A 1 83 ? -12.532 -7.822 -4.992 1.00 96.94 83 LEU A CA 1
ATOM 616 C C . LEU A 1 83 ? -12.869 -7.055 -6.278 1.00 96.94 83 LEU A C 1
ATOM 618 O O . LEU A 1 83 ? -12.752 -5.830 -6.319 1.00 96.94 83 LEU A O 1
ATOM 622 N N . GLU A 1 84 ? -13.331 -7.753 -7.312 1.00 95.00 84 GLU A N 1
ATOM 623 C CA . GLU A 1 84 ? -13.794 -7.146 -8.560 1.00 95.00 84 GLU A CA 1
ATOM 624 C C . GLU A 1 84 ? -14.980 -6.213 -8.326 1.00 95.00 84 GLU A C 1
ATOM 626 O O . GLU A 1 84 ? -14.928 -5.042 -8.715 1.00 95.00 84 GLU A O 1
ATOM 631 N N . ALA A 1 85 ? -16.013 -6.690 -7.626 1.00 96.25 85 ALA A N 1
ATOM 632 C CA . ALA A 1 85 ? -17.179 -5.888 -7.274 1.00 96.25 85 ALA A CA 1
ATOM 633 C C . ALA A 1 85 ? -16.784 -4.655 -6.447 1.00 96.25 85 ALA A C 1
ATOM 635 O O . ALA A 1 85 ? -17.271 -3.548 -6.697 1.00 96.25 85 ALA A O 1
ATOM 636 N N . TYR A 1 86 ? -15.847 -4.820 -5.507 1.00 96.44 86 TYR A N 1
ATOM 637 C CA . TYR A 1 86 ? -15.330 -3.721 -4.700 1.00 96.44 86 TYR A CA 1
ATOM 638 C C . TYR A 1 86 ? -14.634 -2.652 -5.550 1.00 96.44 86 TYR A C 1
ATOM 640 O O . TYR A 1 86 ? -14.909 -1.460 -5.409 1.00 96.44 86 TYR A O 1
ATOM 648 N N . LEU A 1 87 ? -13.751 -3.056 -6.464 1.00 93.12 87 LEU A N 1
ATOM 649 C CA . LEU A 1 87 ? -13.001 -2.140 -7.329 1.00 93.12 87 LEU A CA 1
ATOM 650 C C . LEU A 1 87 ? -13.870 -1.506 -8.428 1.00 93.12 87 LEU A C 1
ATOM 652 O O . LEU A 1 87 ? -13.585 -0.393 -8.876 1.00 93.12 87 LEU A O 1
ATOM 656 N N . ALA A 1 88 ? -14.937 -2.187 -8.852 1.00 92.62 88 ALA A N 1
ATOM 657 C CA . ALA A 1 88 ? -15.865 -1.707 -9.873 1.00 92.62 88 ALA A CA 1
ATOM 658 C C . ALA A 1 88 ? -16.823 -0.612 -9.371 1.00 92.62 88 ALA A C 1
ATOM 660 O O . ALA A 1 88 ? -17.423 0.091 -10.202 1.00 92.62 88 ALA A O 1
ATOM 661 N N . ALA A 1 89 ? -16.954 -0.448 -8.048 1.00 93.12 89 ALA A N 1
ATOM 662 C CA . ALA A 1 89 ? -17.826 0.538 -7.419 1.00 93.12 89 ALA A CA 1
ATOM 663 C C . ALA A 1 89 ? -17.534 1.970 -7.929 1.00 93.12 89 ALA A C 1
ATOM 665 O O . ALA A 1 89 ? -16.365 2.355 -8.040 1.00 93.12 89 ALA A O 1
ATOM 666 N N . PRO A 1 90 ? -18.560 2.802 -8.211 1.00 88.00 90 PRO A N 1
ATOM 667 C CA . PRO A 1 90 ? -18.367 4.126 -8.816 1.00 88.00 90 PRO A CA 1
ATOM 668 C C . PRO A 1 90 ? -17.412 5.054 -8.055 1.00 88.00 90 PRO A C 1
ATOM 670 O O . PRO A 1 90 ? -16.664 5.803 -8.674 1.00 88.00 90 PRO A O 1
ATOM 673 N N . SER A 1 91 ? -17.388 4.980 -6.721 1.00 84.62 91 SER A N 1
ATOM 674 C CA . SER A 1 91 ? -16.497 5.780 -5.867 1.00 84.62 91 SER A CA 1
ATOM 675 C C . SER A 1 91 ? -15.027 5.345 -5.908 1.00 84.62 91 SER A C 1
ATOM 677 O O . SER A 1 91 ? -14.162 6.073 -5.423 1.00 84.62 91 SER A O 1
ATOM 679 N N . ARG A 1 92 ? -14.737 4.162 -6.463 1.00 85.38 92 ARG A N 1
ATOM 680 C CA . ARG A 1 92 ? -13.416 3.507 -6.451 1.00 85.38 92 ARG A CA 1
ATOM 681 C C . ARG A 1 92 ? -12.833 3.325 -7.845 1.00 85.38 92 ARG A C 1
ATOM 683 O O . ARG A 1 92 ? -11.615 3.235 -8.003 1.00 85.38 92 ARG A O 1
ATOM 690 N N . ARG A 1 93 ? -13.697 3.315 -8.861 1.00 78.00 93 ARG A N 1
ATOM 691 C CA . ARG A 1 93 ? -13.321 3.146 -10.261 1.00 78.00 93 ARG A CA 1
ATOM 692 C C . ARG A 1 93 ? -12.338 4.238 -10.681 1.00 78.00 93 ARG A C 1
ATOM 694 O O . ARG A 1 93 ? -12.697 5.401 -10.852 1.00 78.00 93 ARG A O 1
ATOM 701 N N . SER A 1 94 ? -11.079 3.859 -10.874 1.00 78.44 94 SER A N 1
ATOM 702 C CA . SER A 1 94 ? -10.039 4.772 -11.336 1.00 78.44 94 SER A CA 1
ATOM 703 C C . SER A 1 94 ? -9.022 4.064 -12.214 1.00 78.44 94 SER A C 1
ATOM 705 O O . SER A 1 94 ? -8.556 2.975 -11.898 1.00 78.44 94 SER A O 1
ATOM 707 N N . THR A 1 95 ? -8.613 4.731 -13.291 1.00 74.25 95 THR A N 1
ATOM 708 C CA . THR A 1 95 ? -7.496 4.299 -14.144 1.00 74.25 95 THR A CA 1
ATOM 709 C C . THR A 1 95 ? -6.140 4.758 -13.601 1.00 74.25 95 THR A C 1
ATOM 711 O O . THR A 1 95 ? -5.088 4.350 -14.096 1.00 74.25 95 THR A O 1
ATOM 714 N N . ARG A 1 96 ? -6.126 5.616 -12.569 1.00 84.31 96 ARG A N 1
ATOM 715 C CA . ARG A 1 96 ? -4.889 6.110 -11.957 1.00 84.31 96 ARG A CA 1
ATOM 716 C C . ARG A 1 96 ? -4.383 5.094 -10.938 1.00 84.31 96 ARG A C 1
ATOM 718 O O . ARG A 1 96 ? -5.011 4.877 -9.905 1.00 84.31 96 ARG A O 1
ATOM 725 N N . LEU A 1 97 ? -3.183 4.572 -11.184 1.00 86.31 97 LEU A N 1
ATOM 726 C CA . LEU A 1 97 ? -2.519 3.559 -10.355 1.00 86.31 97 LEU A CA 1
ATOM 727 C C . LEU A 1 97 ? -2.523 3.864 -8.846 1.00 86.31 97 LEU A C 1
ATOM 729 O O . LEU A 1 97 ? -2.712 2.962 -8.041 1.00 86.31 97 LEU A O 1
ATOM 733 N N . GLY A 1 98 ? -2.352 5.130 -8.453 1.00 88.25 98 GLY A N 1
ATOM 734 C CA . GLY A 1 98 ? -2.374 5.522 -7.040 1.00 88.25 98 GLY A CA 1
ATOM 735 C C . GLY A 1 98 ? -3.733 5.312 -6.362 1.00 88.25 98 GLY A C 1
ATOM 736 O O . GLY A 1 98 ? -3.771 4.842 -5.230 1.00 88.25 98 GLY A O 1
ATOM 737 N N . PHE A 1 99 ? -4.840 5.609 -7.054 1.00 89.75 99 PHE A N 1
ATOM 738 C CA . PHE A 1 99 ? -6.195 5.387 -6.531 1.00 89.75 99 PHE A CA 1
ATOM 739 C C . PHE A 1 99 ? -6.586 3.905 -6.568 1.00 89.75 99 PHE A C 1
ATOM 741 O O . PHE A 1 99 ? -7.276 3.429 -5.667 1.00 89.75 99 PHE A O 1
ATOM 748 N N . TYR A 1 100 ? -6.091 3.164 -7.564 1.00 92.19 100 TYR A N 1
ATOM 749 C CA . TYR A 1 100 ? -6.199 1.706 -7.598 1.00 92.19 100 TYR A CA 1
ATOM 750 C C . TYR A 1 100 ? -5.505 1.066 -6.386 1.00 92.19 100 TYR A C 1
ATOM 752 O O . TYR A 1 100 ? -6.149 0.365 -5.612 1.00 92.19 100 TYR A O 1
ATOM 760 N N . ALA A 1 101 ? -4.228 1.391 -6.153 1.00 93.25 101 ALA A N 1
ATOM 761 C CA . ALA A 1 101 ? -3.468 0.896 -5.004 1.00 93.25 101 ALA A CA 1
ATOM 762 C C . ALA A 1 101 ? -4.106 1.294 -3.663 1.00 93.25 101 ALA A C 1
ATOM 764 O O . ALA A 1 101 ? -4.129 0.501 -2.727 1.00 93.25 101 ALA A O 1
ATOM 765 N N . GLN A 1 102 ? -4.660 2.506 -3.572 1.00 94.06 102 GLN A N 1
ATOM 766 C CA . GLN A 1 102 ? -5.437 2.926 -2.409 1.00 94.06 102 GLN A CA 1
ATOM 767 C C . GLN A 1 102 ? -6.652 2.015 -2.187 1.00 94.06 102 GLN A C 1
ATOM 769 O O . GLN A 1 102 ? -6.829 1.504 -1.088 1.00 94.06 102 GLN A O 1
ATOM 774 N N . SER A 1 103 ? -7.446 1.752 -3.227 1.00 95.38 103 SER A N 1
ATOM 775 C CA . SER A 1 103 ? -8.631 0.891 -3.114 1.00 95.38 103 SER A CA 1
ATOM 776 C C . SER A 1 103 ? -8.284 -0.540 -2.693 1.00 95.38 103 SER A C 1
ATOM 778 O O . SER A 1 103 ? -9.042 -1.141 -1.940 1.00 95.38 103 SER A O 1
ATOM 780 N N . LEU A 1 104 ? -7.127 -1.067 -3.108 1.00 95.94 104 LEU A N 1
ATOM 781 C CA . LEU A 1 104 ? -6.632 -2.369 -2.646 1.00 95.94 104 LEU A CA 1
ATOM 782 C C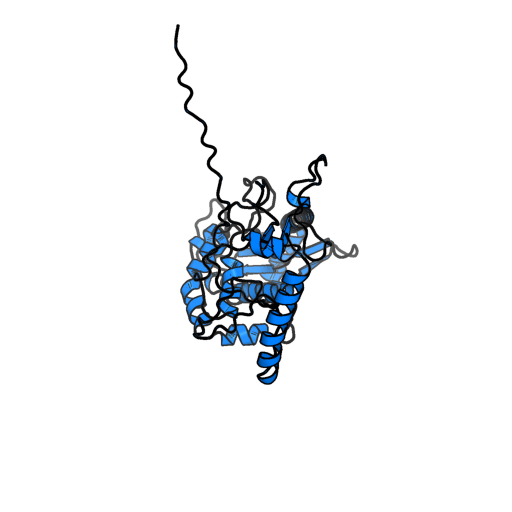 . LEU A 1 104 ? -6.308 -2.373 -1.148 1.00 95.94 104 LEU A C 1
ATOM 784 O O . LEU A 1 104 ? -6.670 -3.311 -0.447 1.00 95.94 104 LEU A O 1
ATOM 788 N N . VAL A 1 105 ? -5.654 -1.327 -0.637 1.00 95.69 105 VAL A N 1
ATOM 789 C CA . VAL A 1 105 ? -5.355 -1.210 0.803 1.00 95.69 105 VAL A CA 1
ATOM 790 C C . VAL A 1 105 ? -6.638 -1.069 1.611 1.00 95.69 105 VAL A C 1
ATOM 792 O O . VAL A 1 105 ? -6.761 -1.671 2.673 1.00 95.69 105 VAL A O 1
ATOM 795 N N . GLU A 1 106 ? -7.606 -0.303 1.110 1.00 96.81 106 GLU A N 1
ATOM 796 C CA . GLU A 1 106 ? -8.914 -0.167 1.752 1.00 96.81 106 GLU A CA 1
ATOM 797 C C . GLU A 1 106 ? -9.653 -1.507 1.793 1.00 96.81 106 GLU A C 1
ATOM 799 O O . GLU A 1 106 ? -10.106 -1.907 2.864 1.00 96.81 106 GLU A O 1
ATOM 804 N N . PHE A 1 107 ? -9.675 -2.250 0.680 1.00 97.62 107 PHE A N 1
ATOM 805 C CA . PHE A 1 107 ? -10.216 -3.609 0.644 1.00 97.62 107 PHE A CA 1
ATOM 806 C C . PHE A 1 107 ? -9.507 -4.520 1.648 1.00 97.62 107 PHE A C 1
ATOM 808 O O . PHE A 1 107 ? -10.170 -5.205 2.423 1.00 97.62 107 PHE A O 1
ATOM 815 N N . TRP A 1 108 ? -8.169 -4.489 1.690 1.00 97.19 108 TRP A N 1
ATOM 816 C CA . TRP A 1 108 ? -7.396 -5.265 2.655 1.00 97.19 108 TRP A CA 1
ATOM 817 C C . TRP A 1 108 ? -7.822 -4.946 4.084 1.00 97.19 108 TRP A C 1
ATOM 819 O O . TRP A 1 108 ? -8.154 -5.849 4.843 1.00 97.19 108 TRP A O 1
ATOM 829 N N . ILE A 1 109 ? -7.843 -3.667 4.463 1.00 97.19 109 ILE A N 1
ATOM 830 C CA . ILE A 1 109 ? -8.186 -3.265 5.827 1.00 97.19 109 ILE A CA 1
ATOM 831 C C . ILE A 1 109 ? -9.625 -3.670 6.165 1.00 97.19 109 ILE A C 1
ATOM 833 O O . ILE A 1 109 ? -9.866 -4.166 7.261 1.00 97.19 109 ILE A O 1
ATOM 837 N N . GLU A 1 110 ? -10.578 -3.488 5.251 1.00 96.75 110 GLU A N 1
ATOM 838 C CA . GLU A 1 110 ? -11.996 -3.772 5.501 1.00 96.75 110 GLU A CA 1
ATOM 839 C C . GLU A 1 110 ? -12.342 -5.263 5.514 1.00 96.75 110 GLU A C 1
ATOM 841 O O . GLU A 1 110 ? -13.265 -5.652 6.231 1.00 96.75 110 GLU A O 1
ATOM 846 N N . ARG A 1 111 ? -11.663 -6.085 4.706 1.00 97.62 111 ARG A N 1
ATOM 847 C CA . ARG A 1 111 ? -12.060 -7.480 4.440 1.00 97.62 111 ARG A CA 1
ATOM 848 C C . ARG A 1 111 ? -11.108 -8.529 4.992 1.00 97.62 111 ARG A C 1
ATOM 850 O O . ARG A 1 111 ? -11.524 -9.670 5.167 1.00 97.62 111 ARG A O 1
ATOM 857 N N . CYS A 1 112 ? -9.863 -8.169 5.304 1.00 96.88 112 CYS A N 1
ATOM 858 C CA . CYS A 1 112 ? -8.885 -9.124 5.816 1.00 96.88 112 CYS A CA 1
ATOM 859 C C . CYS A 1 112 ? -9.343 -9.701 7.173 1.00 96.88 112 CYS A C 1
ATOM 861 O O . CYS A 1 112 ? -9.457 -8.961 8.162 1.00 96.88 112 CYS A O 1
ATOM 863 N N . PRO A 1 113 ? -9.547 -11.029 7.269 1.00 96.00 113 PRO A N 1
ATOM 864 C CA . PRO A 1 113 ? -10.017 -11.658 8.498 1.00 96.00 113 PRO A CA 1
ATOM 865 C C . PRO A 1 113 ? -8.983 -11.584 9.625 1.00 96.00 113 PRO A C 1
ATOM 867 O O . PRO A 1 113 ? -9.373 -11.574 10.789 1.00 96.00 113 PRO A O 1
ATOM 870 N N . ALA A 1 114 ? -7.688 -11.469 9.311 1.00 95.25 114 ALA A N 1
ATOM 871 C CA . ALA A 1 114 ? -6.640 -11.341 10.322 1.00 95.25 114 ALA A CA 1
ATOM 872 C C . ALA A 1 114 ? -6.723 -10.013 11.098 1.00 95.25 114 ALA A C 1
ATOM 874 O O . ALA A 1 114 ? -6.346 -9.969 12.267 1.00 95.25 114 ALA A O 1
ATOM 875 N N . LEU A 1 115 ? -7.247 -8.941 10.486 1.00 94.12 115 LEU A N 1
ATOM 876 C CA . LEU A 1 115 ? -7.385 -7.630 11.133 1.00 94.12 115 LEU A CA 1
ATOM 877 C C . LEU A 1 115 ? -8.683 -7.491 11.939 1.00 94.12 115 LEU A C 1
ATOM 879 O O . LEU A 1 115 ? -8.705 -6.782 12.950 1.00 94.12 115 LEU A O 1
ATOM 883 N N . ARG A 1 116 ? -9.767 -8.150 11.503 1.00 94.38 116 ARG A N 1
ATOM 884 C CA . ARG A 1 116 ? -11.115 -8.023 12.096 1.00 94.38 116 ARG A CA 1
ATOM 885 C C . ARG A 1 116 ? -11.517 -6.556 12.288 1.00 94.38 116 ARG A C 1
ATOM 887 O O . ARG A 1 116 ? -11.865 -6.116 13.386 1.00 94.38 116 ARG A O 1
ATOM 894 N N . THR A 1 117 ? -11.402 -5.777 11.217 1.00 95.06 117 THR A N 1
ATOM 895 C CA . THR A 1 117 ? -11.687 -4.342 11.242 1.00 95.06 117 THR A CA 1
ATOM 896 C C . THR A 1 117 ? -13.168 -4.082 11.498 1.00 95.06 117 THR A C 1
ATOM 898 O O . THR A 1 117 ? -14.044 -4.656 10.862 1.00 95.06 117 THR A O 1
ATOM 901 N N . THR A 1 118 ? -13.448 -3.182 12.435 1.00 92.12 118 THR A N 1
ATOM 902 C CA . THR A 1 118 ? -14.808 -2.799 12.849 1.00 92.12 118 THR A CA 1
ATOM 903 C C . THR A 1 118 ? -15.219 -1.429 12.320 1.00 92.12 118 THR A C 1
ATOM 905 O O . THR A 1 118 ? -16.406 -1.162 12.140 1.00 92.12 118 THR A O 1
ATOM 908 N N . GLN A 1 119 ? -14.252 -0.540 12.090 1.00 94.00 119 GLN A N 1
ATOM 909 C CA . GLN A 1 119 ? -14.456 0.802 11.547 1.00 94.00 119 GLN A CA 1
ATOM 910 C C . GLN A 1 119 ? -13.219 1.216 10.754 1.00 94.00 119 GLN A C 1
ATOM 912 O O . GLN A 1 119 ? -12.112 1.041 11.252 1.00 94.00 119 GLN A O 1
ATOM 917 N N . LEU A 1 120 ? -13.408 1.834 9.588 1.00 94.88 120 LEU A N 1
ATOM 918 C CA . LEU A 1 120 ? -12.353 2.461 8.790 1.00 94.88 120 LEU A CA 1
ATOM 919 C C . LEU A 1 120 ? -12.778 3.882 8.388 1.00 94.88 120 LEU A C 1
ATOM 921 O O . LEU A 1 120 ? -13.953 4.153 8.120 1.00 94.88 120 LEU A O 1
ATOM 925 N N . ARG A 1 121 ? -11.819 4.807 8.370 1.00 94.94 121 ARG A N 1
ATOM 926 C CA . ARG A 1 121 ? -11.917 6.131 7.748 1.00 94.94 121 ARG A CA 1
ATOM 927 C C . ARG A 1 121 ? -10.716 6.335 6.834 1.00 94.94 121 ARG A C 1
ATOM 929 O O . ARG A 1 121 ? -9.573 6.177 7.267 1.00 94.94 121 ARG A O 1
ATOM 936 N N . CYS A 1 122 ? -10.991 6.723 5.594 1.00 94.00 122 CYS A N 1
ATOM 937 C CA . CYS A 1 122 ? -9.986 6.941 4.559 1.00 94.00 122 CYS A CA 1
ATOM 938 C C . CYS A 1 122 ? -9.879 8.434 4.233 1.00 94.00 122 CYS A C 1
ATOM 940 O O . CYS A 1 122 ? -10.889 9.134 4.191 1.00 94.00 122 CYS A O 1
ATOM 942 N N . GLY A 1 123 ? -8.663 8.934 4.006 1.00 91.19 123 GLY A N 1
ATOM 943 C CA . GLY A 1 123 ? -8.416 10.318 3.592 1.00 91.19 123 GLY A CA 1
ATOM 944 C C . GLY A 1 123 ? -8.922 11.377 4.576 1.00 91.19 123 GLY A C 1
ATOM 945 O O . GLY A 1 123 ? -9.303 12.470 4.152 1.00 91.19 123 GLY A O 1
ATOM 946 N N . GLN A 1 124 ? -8.944 11.077 5.877 1.00 91.81 124 GLN A N 1
ATOM 947 C CA . GLN A 1 124 ? -9.506 11.969 6.884 1.00 91.81 124 GLN A CA 1
ATOM 948 C C . GLN A 1 124 ? -8.744 13.293 6.921 1.00 91.81 124 GLN A C 1
ATOM 950 O O . GLN A 1 124 ? -7.578 13.333 7.314 1.00 91.81 124 GLN A O 1
ATOM 955 N N . GLN A 1 125 ? -9.424 14.391 6.597 1.00 90.69 125 GLN A N 1
ATOM 956 C CA . GLN A 1 125 ? -8.901 15.733 6.825 1.00 90.69 125 GLN A CA 1
ATOM 957 C C . GLN A 1 125 ? -9.076 16.124 8.293 1.00 90.69 125 GLN A C 1
ATOM 959 O O . GLN A 1 125 ? -10.162 16.001 8.864 1.00 90.69 125 GLN A O 1
ATOM 964 N N . LEU A 1 126 ? -8.000 16.613 8.896 1.00 85.88 126 LEU A N 1
ATOM 965 C CA . LEU A 1 126 ? -7.971 17.111 10.263 1.00 85.88 126 LEU A CA 1
ATOM 966 C C . LEU A 1 126 ? -8.011 18.637 10.228 1.00 85.88 126 LEU A C 1
ATOM 968 O O . LEU A 1 126 ? -7.207 19.267 9.539 1.00 85.88 126 LEU A O 1
ATOM 972 N N . ARG A 1 127 ? -8.948 19.238 10.962 1.00 84.50 127 ARG A N 1
ATOM 973 C CA . ARG A 1 127 ? -9.148 20.693 11.029 1.00 84.50 127 ARG A CA 1
ATOM 974 C C . ARG A 1 127 ? -9.010 21.154 12.473 1.00 84.50 127 ARG A C 1
ATOM 976 O O . ARG A 1 127 ? -9.486 20.472 13.375 1.00 84.50 127 ARG A O 1
ATOM 983 N N . ARG A 1 128 ? -8.387 22.314 12.692 1.00 75.25 128 ARG A N 1
ATOM 984 C CA . ARG A 1 128 ? -8.241 22.912 14.030 1.00 75.25 128 ARG A CA 1
ATOM 985 C C . ARG A 1 128 ? -9.037 24.210 14.098 1.00 75.25 128 ARG A C 1
ATOM 987 O O . ARG A 1 128 ? -8.556 25.268 13.696 1.00 75.25 128 ARG A O 1
ATOM 994 N N . GLY A 1 129 ? -10.274 24.115 14.588 1.00 72.44 129 GLY A N 1
ATOM 995 C CA . GLY A 1 129 ? -11.214 25.239 14.638 1.00 72.44 129 GLY A CA 1
ATOM 996 C C . GLY A 1 129 ? -11.425 25.877 13.259 1.00 72.44 129 GLY A C 1
ATOM 997 O O . GLY A 1 129 ? -11.516 25.176 12.251 1.00 72.44 129 GLY A O 1
ATOM 998 N N . GLN A 1 130 ? -11.452 27.211 13.206 1.00 69.75 130 GLN A N 1
ATOM 999 C CA . GLN A 1 130 ? -11.567 27.964 11.949 1.00 69.75 130 GLN A CA 1
ATOM 1000 C C . GLN A 1 130 ? -10.239 28.134 11.188 1.00 69.75 130 GLN A C 1
ATOM 1002 O O . GLN A 1 130 ? -10.243 28.621 10.064 1.00 69.75 130 GLN A O 1
ATOM 1007 N N . ARG A 1 131 ? -9.099 27.686 11.740 1.00 63.12 131 ARG A N 1
ATOM 1008 C CA . ARG A 1 131 ? -7.756 27.878 11.146 1.00 63.12 131 ARG A CA 1
ATOM 1009 C C . ARG A 1 131 ? -7.448 26.964 9.947 1.00 63.12 131 ARG A C 1
ATOM 1011 O O . ARG A 1 131 ? -6.300 26.865 9.531 1.00 63.12 131 ARG A O 1
ATOM 1018 N N . GLY A 1 132 ? -8.454 26.295 9.383 1.00 70.81 132 GLY A N 1
ATOM 1019 C CA . GLY A 1 132 ? -8.301 25.449 8.199 1.00 70.81 132 GLY A CA 1
ATOM 1020 C C . GLY A 1 132 ? -7.809 24.023 8.483 1.00 70.81 132 GLY A C 1
ATOM 1021 O O . GLY A 1 132 ? -7.827 23.534 9.616 1.00 70.81 132 GLY A O 1
ATOM 1022 N N . VAL A 1 133 ? -7.453 23.316 7.406 1.00 80.88 133 VAL A N 1
ATOM 1023 C CA . VAL A 1 133 ? -6.984 21.920 7.428 1.00 80.88 133 VAL A CA 1
ATOM 1024 C C . VAL A 1 133 ? -5.527 21.880 7.902 1.00 80.88 133 VAL A C 1
ATOM 1026 O O . VAL A 1 133 ? -4.654 22.459 7.268 1.00 80.88 133 VAL A O 1
ATOM 1029 N N . VAL A 1 134 ? -5.262 21.176 9.003 1.00 80.50 134 VAL A N 1
ATOM 1030 C CA . VAL A 1 134 ? -3.921 21.009 9.604 1.00 80.50 134 VAL A CA 1
ATOM 1031 C C . VAL A 1 134 ? -3.168 19.829 8.983 1.00 80.50 134 VAL A C 1
ATOM 1033 O O . VAL A 1 134 ? -1.939 19.780 8.965 1.00 80.50 134 VAL A O 1
ATOM 1036 N N . GLY A 1 135 ? -3.900 18.871 8.424 1.00 84.69 135 GLY A N 1
ATOM 1037 C CA . GLY A 1 135 ? -3.320 17.743 7.715 1.00 84.69 135 GLY A CA 1
ATOM 1038 C C . GLY A 1 135 ? -4.364 16.706 7.349 1.00 84.69 135 GLY A C 1
ATOM 1039 O O . GLY A 1 135 ? -5.564 16.930 7.494 1.00 84.69 135 GLY A O 1
ATOM 1040 N N . SER A 1 136 ? -3.895 15.557 6.875 1.00 90.19 136 SER A N 1
ATOM 1041 C CA . SER A 1 136 ? -4.756 14.418 6.593 1.00 90.19 136 SER A CA 1
ATOM 1042 C C . SER A 1 136 ? -4.092 13.102 6.969 1.00 90.19 136 SER A C 1
ATOM 1044 O O . SER A 1 136 ? -2.874 12.945 6.830 1.00 90.19 136 SER A O 1
ATOM 1046 N N . LEU A 1 137 ? -4.916 12.168 7.434 1.00 91.69 137 LEU A N 1
ATOM 1047 C CA . LEU A 1 137 ? -4.547 10.787 7.730 1.00 91.69 137 LEU A CA 1
ATOM 1048 C C . LEU A 1 137 ? -5.087 9.887 6.619 1.00 91.69 137 LEU A C 1
ATOM 1050 O O . LEU A 1 137 ? -6.228 10.061 6.187 1.00 91.69 137 LEU A O 1
ATOM 1054 N N . LYS A 1 138 ? -4.272 8.949 6.126 1.00 93.12 138 LYS A N 1
ATOM 1055 C CA . LYS A 1 138 ? -4.671 8.103 4.991 1.00 93.12 138 LYS A CA 1
ATOM 1056 C C . LYS A 1 138 ? -5.678 7.038 5.386 1.00 93.12 138 LYS A C 1
ATOM 1058 O O . LYS A 1 138 ? -6.767 7.049 4.832 1.00 93.12 138 LYS A O 1
ATOM 1063 N N . TYR A 1 139 ? -5.331 6.168 6.329 1.00 94.94 139 TYR A N 1
ATOM 1064 C CA . TYR A 1 139 ? -6.219 5.108 6.801 1.00 94.94 139 TYR A CA 1
ATOM 1065 C C . TYR A 1 139 ? -6.214 5.103 8.319 1.00 94.94 139 TYR A C 1
ATOM 1067 O O . TYR A 1 139 ? -5.167 4.882 8.919 1.00 94.94 139 TYR A O 1
ATOM 1075 N N . VAL A 1 140 ? -7.360 5.354 8.942 1.00 94.88 140 VAL A N 1
ATOM 1076 C CA . VAL A 1 140 ? -7.513 5.267 10.397 1.00 94.88 140 VAL A CA 1
ATOM 1077 C C . VAL A 1 140 ? -8.617 4.277 10.698 1.00 94.88 140 VAL A C 1
ATOM 1079 O O . VAL A 1 140 ? -9.738 4.441 10.214 1.00 94.88 140 VAL A O 1
ATOM 1082 N N . PHE A 1 141 ? -8.311 3.240 11.465 1.00 95.00 141 PHE A N 1
ATOM 1083 C CA . PHE A 1 141 ? -9.241 2.139 11.660 1.00 95.00 141 PHE A CA 1
ATOM 1084 C C . PHE A 1 141 ? -9.146 1.511 13.042 1.00 95.00 141 PHE A C 1
ATOM 1086 O O . PHE A 1 141 ? -8.137 1.619 13.738 1.00 95.00 141 PHE A O 1
ATOM 1093 N N . CYS A 1 142 ? -10.243 0.867 13.435 1.00 93.94 142 CYS A N 1
ATOM 1094 C CA . CYS A 1 142 ? -10.317 0.062 14.640 1.00 93.94 142 CYS A CA 1
ATOM 1095 C C . CYS A 1 142 ? -10.369 -1.421 14.277 1.00 93.94 142 CYS A C 1
ATOM 1097 O O . CYS A 1 142 ? -11.246 -1.839 13.521 1.00 93.94 142 CYS A O 1
ATOM 1099 N N . CYS A 1 143 ? -9.462 -2.200 14.849 1.00 92.50 143 CYS A N 1
ATOM 1100 C CA . CYS A 1 143 ? -9.261 -3.623 14.592 1.00 92.50 143 CYS A CA 1
ATOM 1101 C C . CYS A 1 143 ? -9.365 -4.441 15.879 1.00 92.50 143 CYS A C 1
ATOM 1103 O O . CYS A 1 143 ? -9.333 -3.872 16.968 1.00 92.50 143 CYS A O 1
ATOM 1105 N N . ALA A 1 144 ? -9.485 -5.761 15.757 1.00 92.12 144 ALA A N 1
ATOM 1106 C CA . ALA A 1 144 ? -9.470 -6.691 16.888 1.00 92.12 144 ALA A CA 1
ATOM 1107 C C . ALA A 1 144 ? -8.821 -8.034 16.490 1.00 92.12 144 ALA A C 1
ATOM 1109 O O . ALA A 1 144 ? -9.491 -9.071 16.518 1.00 92.12 144 ALA A O 1
ATOM 1110 N N . PRO A 1 145 ? -7.544 -8.031 16.066 1.00 92.38 145 PRO A N 1
ATOM 1111 C CA . PRO A 1 145 ? -6.854 -9.235 15.622 1.00 92.38 145 PRO A CA 1
ATOM 1112 C C . PRO A 1 145 ? -6.802 -10.285 16.739 1.00 92.38 145 PRO A C 1
ATOM 1114 O O . PRO A 1 145 ? -6.710 -9.966 17.927 1.00 92.38 145 PRO A O 1
ATOM 1117 N N . THR A 1 146 ? -6.879 -11.557 16.355 1.00 90.94 146 THR A N 1
ATOM 1118 C CA . THR A 1 146 ? -6.775 -12.702 17.278 1.00 90.94 146 THR A CA 1
ATOM 1119 C C . THR A 1 146 ? -5.452 -13.435 17.141 1.00 90.94 146 THR A C 1
ATOM 1121 O O . THR A 1 146 ? -4.963 -13.973 18.130 1.00 90.94 146 THR A O 1
ATOM 1124 N N . ASP A 1 147 ? -4.867 -13.417 15.942 1.00 93.56 147 ASP A N 1
ATOM 1125 C CA . ASP A 1 147 ? -3.561 -14.004 15.666 1.00 93.56 147 ASP A CA 1
ATOM 1126 C C . ASP A 1 147 ? -2.459 -13.310 16.483 1.00 93.56 147 ASP A C 1
ATOM 1128 O O . ASP A 1 147 ? -2.409 -12.080 16.585 1.00 93.56 147 ASP A O 1
ATOM 1132 N N . GLU A 1 148 ? -1.598 -14.103 17.115 1.00 91.25 148 GLU A N 1
ATOM 1133 C CA . GLU A 1 148 ? -0.561 -13.607 18.019 1.00 91.25 148 GLU A CA 1
ATOM 1134 C C . GLU A 1 148 ? 0.540 -12.834 17.289 1.00 91.25 148 GLU A C 1
ATOM 1136 O O . GLU A 1 148 ? 0.912 -11.750 17.740 1.00 91.25 148 GLU A O 1
ATOM 1141 N N . ALA A 1 149 ? 1.007 -13.321 16.138 1.00 90.81 149 ALA A N 1
ATOM 1142 C CA . ALA A 1 149 ? 2.056 -12.663 15.363 1.00 90.81 149 ALA A CA 1
ATOM 1143 C C . ALA A 1 149 ? 1.561 -11.331 14.776 1.00 90.81 149 ALA A C 1
ATOM 1145 O O . ALA A 1 149 ? 2.286 -10.327 14.757 1.00 90.81 149 ALA A O 1
ATOM 1146 N N . VAL A 1 150 ? 0.296 -11.281 14.350 1.00 91.44 150 VAL A N 1
ATOM 1147 C CA . VAL A 1 150 ? -0.354 -10.041 13.901 1.00 91.44 150 VAL A CA 1
ATOM 1148 C C . VAL A 1 150 ? -0.480 -9.048 15.055 1.00 91.44 150 VAL A C 1
ATOM 1150 O O . VAL A 1 150 ? -0.102 -7.886 14.905 1.00 91.44 150 VAL A O 1
ATOM 1153 N N . ARG A 1 151 ? -0.947 -9.485 16.230 1.00 90.06 151 ARG A N 1
ATOM 1154 C CA . ARG A 1 151 ? -1.040 -8.616 17.415 1.00 90.06 151 ARG A CA 1
ATOM 1155 C C . ARG A 1 151 ? 0.316 -8.086 17.850 1.00 90.06 151 ARG A C 1
ATOM 1157 O O . ARG A 1 151 ? 0.429 -6.894 18.124 1.00 90.06 151 ARG A O 1
ATOM 1164 N N . ALA A 1 152 ? 1.333 -8.939 17.907 1.00 87.06 152 ALA A N 1
ATOM 1165 C CA . ALA A 1 152 ? 2.674 -8.542 18.311 1.00 87.06 152 ALA A CA 1
ATOM 1166 C C . ALA A 1 152 ? 3.260 -7.506 17.340 1.00 87.06 152 ALA A C 1
ATOM 1168 O O . ALA A 1 152 ? 3.721 -6.449 17.768 1.00 87.06 152 ALA A O 1
ATOM 1169 N N . SER A 1 153 ? 3.162 -7.760 16.031 1.00 86.50 153 SER A N 1
ATOM 1170 C CA . SER A 1 153 ? 3.719 -6.876 14.996 1.00 86.50 153 SER A CA 1
ATOM 1171 C C . SER A 1 153 ? 3.000 -5.523 14.903 1.00 86.50 153 SER A C 1
ATOM 1173 O O . SER A 1 153 ? 3.646 -4.483 14.766 1.00 86.50 153 SER A O 1
ATOM 1175 N N . LEU A 1 154 ? 1.673 -5.494 15.058 1.00 86.69 154 LEU A N 1
ATOM 1176 C CA . LEU A 1 154 ? 0.899 -4.248 15.149 1.00 86.69 154 LEU A CA 1
ATOM 1177 C C . LEU A 1 154 ? 1.053 -3.550 16.503 1.00 86.69 154 LEU A C 1
ATOM 1179 O O . LEU A 1 154 ? 0.647 -2.399 16.669 1.00 86.69 154 LEU A O 1
ATOM 1183 N N . GLY A 1 155 ? 1.612 -4.252 17.489 1.00 84.38 155 GLY A N 1
ATOM 1184 C CA . GLY A 1 155 ? 1.564 -3.847 18.874 1.00 84.38 155 GLY A CA 1
ATOM 1185 C C . GLY A 1 155 ? 0.114 -3.637 19.313 1.00 84.38 155 GLY A C 1
ATOM 1186 O O . GLY A 1 155 ? -0.288 -2.545 19.661 1.00 84.38 155 GLY A O 1
ATOM 1187 N N . CYS A 1 156 ? -0.743 -4.640 19.278 1.00 82.00 156 CYS A N 1
ATOM 1188 C CA . CYS A 1 156 ? -2.085 -4.486 19.849 1.00 82.00 156 CYS A CA 1
ATOM 1189 C C . CYS A 1 156 ? -2.053 -4.536 21.384 1.00 82.00 156 CYS A C 1
ATOM 1191 O O . CYS A 1 156 ? -2.943 -4.003 22.046 1.00 82.00 156 CYS A O 1
ATOM 1193 N N . ASP A 1 157 ? -1.000 -5.131 21.946 1.00 80.44 157 ASP A N 1
ATOM 1194 C CA . ASP A 1 157 ? -0.817 -5.306 23.378 1.00 80.44 157 ASP A CA 1
ATOM 1195 C C . ASP A 1 157 ? 0.166 -4.254 23.933 1.00 80.44 157 ASP A C 1
ATOM 1197 O O . ASP A 1 157 ? 1.279 -4.089 23.418 1.00 80.44 157 ASP A O 1
ATOM 1201 N N . PRO A 1 158 ? -0.247 -3.434 24.916 1.00 74.44 158 PRO A N 1
ATOM 1202 C CA . PRO A 1 158 ? 0.656 -2.532 25.625 1.00 74.44 158 PRO A CA 1
ATOM 1203 C C . PRO A 1 158 ? 1.752 -3.289 26.396 1.00 74.44 158 PRO A C 1
ATOM 1205 O O . PRO A 1 158 ? 1.466 -4.353 26.959 1.00 74.44 158 PRO A O 1
ATOM 1208 N N . PRO A 1 159 ? 2.976 -2.735 26.492 1.00 71.88 159 PRO A N 1
ATOM 1209 C CA . PRO A 1 159 ? 4.016 -3.282 27.360 1.00 71.88 159 PRO A CA 1
ATOM 1210 C C . PRO A 1 159 ? 3.501 -3.457 28.794 1.00 71.88 159 PRO A C 1
ATOM 1212 O O . PRO A 1 159 ? 2.825 -2.576 29.321 1.00 71.88 159 PRO A O 1
ATOM 1215 N N . GLY A 1 160 ? 3.803 -4.597 29.417 1.00 74.69 160 GLY A N 1
ATOM 1216 C CA . GLY A 1 160 ? 3.371 -4.898 30.787 1.00 74.69 160 GLY A CA 1
ATOM 1217 C C . GLY A 1 160 ? 1.911 -5.346 30.930 1.00 74.69 160 GLY A C 1
ATOM 1218 O O . GLY A 1 160 ? 1.456 -5.552 32.050 1.00 74.69 160 GLY A O 1
ATOM 1219 N N . THR A 1 161 ? 1.173 -5.530 29.830 1.00 77.19 161 THR A N 1
ATOM 1220 C CA . THR A 1 161 ? -0.169 -6.132 29.865 1.00 77.19 161 THR A CA 1
ATOM 1221 C C . THR A 1 161 ? -0.153 -7.541 29.292 1.00 77.19 161 THR A C 1
ATOM 1223 O O . THR A 1 161 ? 0.545 -7.812 28.315 1.00 77.19 161 THR A O 1
ATOM 1226 N N . ALA A 1 162 ? -0.950 -8.440 29.875 1.00 79.00 162 ALA A N 1
ATOM 1227 C CA . ALA A 1 162 ? -1.138 -9.767 29.306 1.00 79.00 162 ALA A CA 1
ATOM 1228 C C . ALA A 1 162 ? -1.762 -9.650 27.896 1.00 79.00 162 ALA A C 1
ATOM 1230 O O . ALA A 1 162 ? -2.707 -8.857 27.716 1.00 79.00 162 ALA A O 1
ATOM 1231 N N . PRO A 1 163 ? -1.261 -10.415 26.907 1.00 78.31 163 PRO A N 1
ATOM 1232 C CA . PRO A 1 163 ? -1.856 -10.475 25.582 1.00 78.31 163 PRO A CA 1
ATOM 1233 C C . PRO A 1 163 ? -3.315 -10.934 25.680 1.00 78.31 163 PRO A C 1
ATOM 1235 O O . PRO A 1 163 ? -3.598 -11.964 26.284 1.00 78.31 163 PRO A O 1
ATOM 1238 N N . ALA A 1 164 ? -4.240 -10.193 25.070 1.00 78.75 164 ALA A N 1
ATOM 1239 C CA . ALA A 1 164 ? -5.662 -10.543 25.073 1.00 78.75 164 ALA A CA 1
ATOM 1240 C C . ALA A 1 164 ? -6.192 -10.658 23.630 1.00 78.75 164 ALA A C 1
ATOM 1242 O O . ALA A 1 164 ? -6.343 -9.631 22.958 1.00 78.75 164 ALA A O 1
ATOM 1243 N N . PRO A 1 165 ? -6.485 -11.876 23.131 1.00 79.56 165 PRO A N 1
ATOM 1244 C CA . PRO A 1 165 ? -7.063 -12.065 21.802 1.00 79.56 165 PRO A CA 1
ATOM 1245 C C . PRO A 1 165 ? -8.348 -11.249 21.622 1.00 79.56 165 PRO A C 1
ATOM 1247 O O . PRO A 1 165 ? -9.204 -11.217 22.504 1.00 79.56 165 PRO A O 1
ATOM 1250 N N . GLY A 1 166 ? -8.491 -10.573 20.479 1.00 78.44 166 GLY A N 1
ATOM 1251 C CA . GLY A 1 166 ? -9.667 -9.742 20.204 1.00 78.44 166 GLY A CA 1
ATOM 1252 C C . GLY A 1 166 ? -9.689 -8.397 20.940 1.00 78.44 166 GLY A C 1
ATOM 1253 O O . GLY A 1 166 ? -10.680 -7.670 20.840 1.00 78.44 166 GLY A O 1
ATOM 1254 N N . ARG A 1 167 ? -8.610 -8.020 21.646 1.00 84.38 167 ARG A N 1
ATOM 1255 C CA . ARG A 1 167 ? -8.443 -6.655 22.161 1.00 84.38 167 ARG A CA 1
ATOM 1256 C C . ARG A 1 167 ? -8.509 -5.659 21.006 1.00 84.38 167 ARG A C 1
ATOM 1258 O O . ARG A 1 167 ? -7.828 -5.808 19.992 1.00 84.38 167 ARG A O 1
ATOM 1265 N N . ARG A 1 168 ? -9.325 -4.619 21.182 1.00 87.44 168 ARG A N 1
ATOM 1266 C CA . ARG A 1 168 ? -9.478 -3.569 20.176 1.00 87.44 168 ARG A CA 1
ATOM 1267 C C . ARG A 1 168 ? -8.228 -2.695 20.100 1.00 87.44 168 ARG A C 1
ATOM 1269 O O . ARG A 1 168 ? -7.737 -2.221 21.121 1.00 87.44 168 ARG A O 1
ATOM 1276 N N . CYS A 1 169 ? -7.776 -2.440 18.881 1.00 87.88 169 CYS A N 1
ATOM 1277 C CA . CYS A 1 169 ? -6.669 -1.554 18.537 1.00 87.88 169 CYS A CA 1
ATOM 1278 C C . CYS A 1 169 ? -7.164 -0.371 17.705 1.00 87.88 169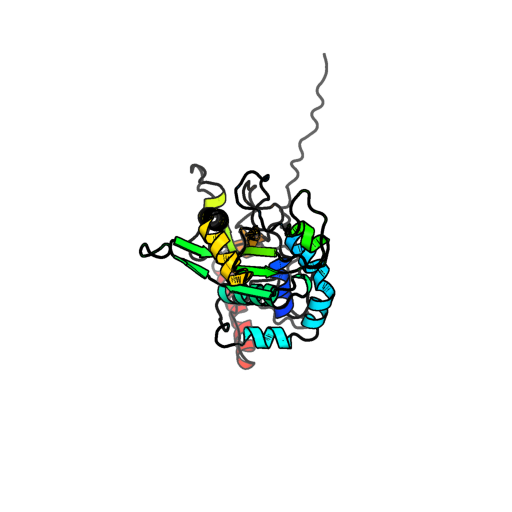 CYS A C 1
ATOM 1280 O O . CYS A 1 169 ? -8.091 -0.526 16.909 1.00 87.88 169 CYS A O 1
ATOM 1282 N N . LEU A 1 170 ? -6.539 0.800 17.868 1.00 91.50 170 LEU A N 1
ATOM 1283 C CA . LEU A 1 170 ? -6.664 1.916 16.931 1.00 91.50 170 LEU A CA 1
ATOM 1284 C C . LEU A 1 170 ? -5.369 2.049 16.147 1.00 91.50 170 LEU A C 1
ATOM 1286 O O . LEU A 1 170 ? -4.300 2.211 16.732 1.00 91.50 170 LEU A O 1
ATOM 1290 N N . LEU A 1 171 ? -5.479 2.012 14.826 1.00 92.19 171 LEU A N 1
ATOM 1291 C CA . LEU A 1 171 ? -4.341 2.083 13.925 1.00 92.19 171 LEU A CA 1
ATOM 1292 C C . LEU A 1 171 ? -4.489 3.255 12.964 1.00 92.19 171 LEU A C 1
ATOM 1294 O O . LEU A 1 171 ? -5.580 3.543 12.471 1.00 92.19 171 LEU A O 1
ATOM 1298 N N . HIS A 1 172 ? -3.367 3.904 12.673 1.00 92.88 172 HIS A N 1
ATOM 1299 C CA . HIS A 1 172 ? -3.212 4.795 11.534 1.00 92.88 172 HIS A CA 1
ATOM 1300 C C . HIS A 1 172 ? -2.143 4.236 10.601 1.00 92.88 172 HIS A C 1
ATOM 1302 O O . HIS A 1 172 ? -1.001 4.050 11.013 1.00 92.88 172 HIS A O 1
ATOM 1308 N N . TRP A 1 173 ? -2.489 4.007 9.338 1.00 92.75 173 TRP A N 1
ATOM 1309 C CA . TRP A 1 173 ? -1.529 3.621 8.310 1.00 92.75 173 TRP A CA 1
ATOM 1310 C C . TRP A 1 173 ? -1.329 4.743 7.291 1.00 92.75 173 TRP A C 1
ATOM 1312 O O . TRP A 1 173 ? -2.269 5.197 6.637 1.00 92.75 173 TRP A O 1
ATOM 1322 N N . GLU A 1 174 ? -0.072 5.138 7.102 1.00 90.81 174 GLU A N 1
ATOM 1323 C CA . GLU A 1 174 ? 0.388 5.985 6.004 1.00 90.81 174 GLU A CA 1
ATOM 1324 C C . GLU A 1 174 ? 1.115 5.109 4.971 1.00 90.81 174 GLU A C 1
ATOM 1326 O O . GLU A 1 174 ? 2.343 5.051 4.923 1.00 90.81 174 GLU A O 1
ATOM 1331 N N . LEU A 1 175 ? 0.345 4.393 4.147 1.00 89.50 175 LEU A N 1
ATOM 1332 C CA . LEU A 1 175 ? 0.872 3.510 3.099 1.00 89.50 175 LEU A CA 1
ATOM 1333 C C . LEU A 1 175 ? 0.825 4.204 1.729 1.00 89.50 175 LEU A C 1
ATOM 1335 O O . LEU A 1 175 ? -0.161 4.867 1.385 1.00 89.50 175 LEU A O 1
ATOM 1339 N N . SER A 1 176 ? 1.892 4.110 0.933 1.00 88.12 176 SER A N 1
ATOM 1340 C CA . SER A 1 176 ? 1.875 4.513 -0.484 1.00 88.12 176 SER A CA 1
ATOM 1341 C C . SER A 1 176 ? 2.758 3.657 -1.379 1.00 88.12 176 SER A C 1
ATOM 1343 O O . SER A 1 176 ? 3.835 3.236 -0.971 1.00 88.12 176 SER A O 1
ATOM 1345 N N . ILE A 1 177 ? 2.329 3.537 -2.637 1.00 89.19 177 ILE A N 1
ATOM 1346 C CA . ILE A 1 177 ? 3.159 3.081 -3.753 1.00 89.19 177 ILE A CA 1
ATOM 1347 C C . ILE A 1 177 ? 3.770 4.285 -4.462 1.00 89.19 177 ILE A C 1
ATOM 1349 O O . ILE A 1 177 ? 3.059 5.245 -4.787 1.00 89.19 177 ILE A O 1
ATOM 1353 N N . LYS A 1 178 ? 5.077 4.236 -4.706 1.00 91.00 178 LYS A N 1
ATOM 1354 C CA . LYS A 1 178 ? 5.829 5.246 -5.447 1.00 91.00 178 LYS A CA 1
ATOM 1355 C C . LYS A 1 178 ? 6.852 4.592 -6.364 1.00 91.00 178 LYS A C 1
ATOM 1357 O O . LYS A 1 178 ? 7.291 3.473 -6.139 1.00 91.00 178 LYS A O 1
ATOM 1362 N N . PHE A 1 179 ? 7.201 5.333 -7.404 1.00 91.06 179 PHE A N 1
ATOM 1363 C CA . PHE A 1 179 ? 8.207 4.958 -8.380 1.00 91.06 179 PHE A CA 1
ATOM 1364 C C . PHE A 1 179 ? 9.199 6.107 -8.441 1.00 91.06 179 PHE A C 1
ATOM 1366 O O . PHE A 1 179 ? 8.768 7.261 -8.540 1.00 91.06 179 PHE A O 1
ATOM 1373 N N . PHE A 1 180 ? 10.487 5.802 -8.358 1.00 91.00 180 PHE A N 1
ATOM 1374 C CA . PHE A 1 180 ? 11.543 6.803 -8.423 1.00 91.00 180 PHE A CA 1
ATOM 1375 C C . PHE A 1 180 ? 12.611 6.392 -9.423 1.00 91.00 180 PHE A C 1
ATOM 1377 O O . PHE A 1 180 ? 12.895 5.211 -9.577 1.00 91.00 180 PHE A O 1
ATOM 1384 N N . VAL A 1 181 ? 13.226 7.375 -10.064 1.00 90.00 181 VAL A N 1
ATOM 1385 C CA . VAL A 1 181 ? 14.437 7.202 -10.861 1.00 90.00 181 VAL A CA 1
ATOM 1386 C C . VAL A 1 181 ? 15.591 7.832 -10.096 1.00 90.00 181 VAL A C 1
ATOM 1388 O O . VAL A 1 181 ? 15.462 8.950 -9.591 1.00 90.00 181 VAL A O 1
ATOM 1391 N N . TYR A 1 182 ? 16.708 7.123 -9.992 1.00 88.19 182 TYR A N 1
ATOM 1392 C CA . TYR A 1 182 ? 17.941 7.686 -9.464 1.00 88.19 182 TYR A CA 1
ATOM 1393 C C . TYR A 1 182 ? 18.612 8.589 -10.505 1.00 88.19 182 TYR A C 1
ATOM 1395 O O . TYR A 1 182 ? 18.828 8.185 -11.647 1.00 88.19 182 TYR A O 1
ATOM 1403 N N . VAL A 1 183 ? 18.972 9.807 -10.098 1.00 85.50 183 VAL A N 1
ATOM 1404 C CA . VAL A 1 183 ? 19.695 10.773 -10.931 1.00 85.50 183 VAL A CA 1
ATOM 1405 C C . VAL A 1 183 ? 21.089 10.989 -10.357 1.00 85.50 183 VAL A C 1
ATOM 1407 O O . VAL A 1 183 ? 21.263 11.673 -9.341 1.00 85.50 183 VAL A O 1
ATOM 1410 N N . ALA A 1 184 ? 22.091 10.424 -11.029 1.00 79.44 184 ALA A N 1
ATOM 1411 C CA . ALA A 1 184 ? 23.485 10.567 -10.633 1.00 79.44 184 ALA A CA 1
ATOM 1412 C C . ALA A 1 184 ? 23.933 12.045 -10.635 1.00 79.44 184 ALA A C 1
ATOM 1414 O O . ALA A 1 184 ? 23.502 12.830 -11.487 1.00 79.44 184 ALA A O 1
ATOM 1415 N N . PRO A 1 185 ? 24.793 12.460 -9.688 1.00 76.00 185 PRO A N 1
ATOM 1416 C CA . PRO A 1 185 ? 25.394 13.786 -9.715 1.00 76.00 185 PRO A CA 1
ATOM 1417 C C . PRO A 1 185 ? 26.254 14.006 -10.965 1.00 76.00 185 PRO A C 1
ATOM 1419 O O . PRO A 1 185 ? 26.960 13.087 -11.385 1.00 76.00 185 PRO A O 1
ATOM 1422 N N . PRO A 1 186 ? 26.248 15.229 -11.533 1.00 73.19 186 PRO A N 1
ATOM 1423 C CA . PRO A 1 186 ? 27.306 15.653 -12.440 1.00 73.19 186 PRO A CA 1
ATOM 1424 C C . PRO A 1 186 ? 28.670 15.503 -11.758 1.00 73.19 186 PRO A C 1
ATOM 1426 O O . PRO A 1 186 ? 28.780 15.685 -10.541 1.00 73.19 186 PRO A O 1
ATOM 1429 N N . GLN A 1 187 ? 29.710 15.201 -12.536 1.00 70.00 187 GLN A N 1
ATOM 1430 C CA . GLN A 1 187 ? 31.077 15.148 -12.017 1.00 70.00 187 GLN A CA 1
ATOM 1431 C C . GLN A 1 187 ? 31.435 16.477 -11.331 1.00 70.00 187 GLN A C 1
ATOM 1433 O O . GLN A 1 187 ? 31.193 17.549 -11.881 1.00 70.00 187 GLN A O 1
ATOM 1438 N N . GLY A 1 188 ? 31.970 16.403 -10.108 1.00 63.97 188 GLY A N 1
ATOM 1439 C CA . GLY A 1 188 ? 32.368 17.575 -9.319 1.00 63.97 188 GLY A CA 1
ATOM 1440 C C . GLY A 1 188 ? 31.236 18.307 -8.585 1.00 63.97 188 GLY A C 1
ATOM 1441 O O . GLY A 1 188 ? 31.508 19.275 -7.879 1.00 63.97 188 GLY A O 1
ATOM 1442 N N . ALA A 1 189 ? 29.977 17.867 -8.701 1.00 65.56 189 ALA A N 1
ATOM 1443 C CA . ALA A 1 189 ? 28.884 18.457 -7.932 1.00 65.56 189 ALA A CA 1
ATOM 1444 C C . ALA A 1 189 ? 28.947 18.041 -6.452 1.00 65.56 189 ALA A C 1
ATOM 1446 O O . ALA A 1 189 ? 29.184 16.872 -6.137 1.00 65.56 189 ALA A O 1
ATOM 1447 N N . LEU A 1 190 ? 28.646 18.979 -5.545 1.00 59.12 190 LEU A N 1
ATOM 1448 C CA . LEU A 1 190 ? 28.417 18.651 -4.137 1.00 59.12 190 LEU A CA 1
ATOM 1449 C C . LEU A 1 190 ? 27.300 17.593 -4.031 1.00 59.12 190 LEU A C 1
ATOM 1451 O O . LEU A 1 190 ? 26.289 17.680 -4.748 1.00 59.12 190 LEU A O 1
ATOM 1455 N N . PRO A 1 191 ? 27.447 16.584 -3.155 1.00 58.41 191 PRO A N 1
ATOM 1456 C CA . PRO A 1 191 ? 26.403 15.596 -2.958 1.00 58.41 191 PRO A CA 1
ATOM 1457 C C . PRO A 1 191 ? 25.155 16.306 -2.420 1.00 58.41 191 PRO A C 1
ATOM 1459 O O . PRO A 1 191 ? 25.157 16.863 -1.326 1.00 58.41 191 PRO A O 1
ATOM 1462 N N . ALA A 1 192 ? 24.069 16.292 -3.200 1.00 57.91 192 ALA A N 1
ATOM 1463 C CA . ALA A 1 192 ? 22.754 16.562 -2.624 1.00 57.91 192 ALA A CA 1
ATOM 1464 C C . ALA A 1 192 ? 22.444 15.426 -1.641 1.00 57.91 192 ALA A C 1
ATOM 1466 O O . ALA A 1 192 ? 22.990 14.330 -1.808 1.00 57.91 192 ALA A O 1
ATOM 1467 N N . GLY A 1 193 ? 21.564 15.663 -0.662 1.00 61.47 193 GLY A N 1
ATOM 1468 C CA . GLY A 1 193 ? 21.113 14.607 0.248 1.00 61.47 193 GLY A CA 1
ATOM 1469 C C . GLY A 1 193 ? 20.789 13.334 -0.534 1.00 61.47 193 GLY A C 1
ATOM 1470 O O . GLY A 1 193 ? 20.151 13.406 -1.587 1.00 61.47 193 GLY A O 1
ATOM 1471 N N . ALA A 1 194 ? 21.293 12.185 -0.066 1.00 70.62 194 ALA A N 1
ATOM 1472 C CA . ALA A 1 194 ? 21.260 10.935 -0.826 1.00 70.62 194 ALA A CA 1
ATOM 1473 C C . ALA A 1 194 ? 19.851 10.614 -1.351 1.00 70.62 194 ALA A C 1
ATOM 1475 O O . ALA A 1 194 ? 19.720 10.097 -2.458 1.00 70.62 194 ALA A O 1
ATOM 1476 N N . ALA A 1 195 ? 18.800 10.991 -0.609 1.00 75.31 195 ALA A N 1
ATOM 1477 C CA . ALA A 1 195 ? 17.422 10.761 -1.012 1.00 75.31 195 ALA A CA 1
ATOM 1478 C C . ALA A 1 195 ? 16.817 11.813 -1.982 1.00 75.31 195 ALA A C 1
ATOM 1480 O O . ALA A 1 195 ? 15.936 11.470 -2.772 1.00 75.31 195 ALA A O 1
ATOM 1481 N N . ALA A 1 196 ? 17.323 13.049 -2.062 1.00 81.44 196 ALA A N 1
ATOM 1482 C CA . ALA A 1 196 ? 16.884 14.049 -3.051 1.00 81.44 196 ALA A CA 1
ATOM 1483 C C . ALA A 1 196 ? 17.157 13.620 -4.503 1.00 81.44 196 ALA A C 1
ATOM 1485 O O . ALA A 1 196 ? 16.518 14.120 -5.429 1.00 81.44 196 ALA A O 1
ATOM 1486 N N . ARG A 1 197 ? 18.106 12.695 -4.697 1.00 84.69 197 ARG A N 1
ATOM 1487 C CA . ARG A 1 197 ? 18.512 12.151 -6.001 1.00 84.69 197 ARG A CA 1
ATOM 1488 C C . ARG A 1 197 ? 17.532 11.137 -6.584 1.00 84.69 197 ARG A C 1
ATOM 1490 O O . ARG A 1 197 ? 17.655 10.800 -7.756 1.00 84.69 197 ARG A O 1
ATOM 1497 N N . TYR A 1 198 ? 16.565 10.674 -5.799 1.00 88.75 198 TYR A N 1
ATOM 1498 C CA . TYR A 1 198 ? 15.500 9.799 -6.275 1.00 88.75 198 TYR A CA 1
ATOM 1499 C C . TYR A 1 198 ? 14.281 10.646 -6.615 1.00 88.75 198 TYR A C 1
ATOM 1501 O O . TYR A 1 198 ? 13.578 11.127 -5.724 1.00 88.75 198 TYR A O 1
ATOM 1509 N N . VAL A 1 199 ? 14.038 10.840 -7.907 1.00 90.06 199 VAL A N 1
ATOM 1510 C CA . VAL A 1 199 ? 12.983 11.724 -8.416 1.00 90.06 199 VAL A CA 1
ATOM 1511 C C . VAL A 1 199 ? 11.807 10.916 -8.942 1.00 90.06 199 VAL A C 1
ATOM 1513 O O . VAL A 1 199 ? 11.972 9.877 -9.577 1.00 90.06 199 VAL A O 1
ATOM 1516 N N . GLY A 1 200 ? 10.594 11.367 -8.641 1.00 87.44 200 GLY A N 1
ATOM 1517 C CA . GLY A 1 200 ? 9.380 10.749 -9.157 1.00 87.44 200 GLY A CA 1
ATOM 1518 C C . GLY A 1 200 ? 9.196 11.027 -10.655 1.00 87.44 200 GLY A C 1
ATOM 1519 O O . GLY A 1 200 ? 9.745 11.998 -11.177 1.00 87.44 200 GLY A O 1
ATOM 1520 N N . PRO A 1 201 ? 8.348 10.249 -11.351 1.00 72.38 201 PRO A N 1
ATOM 1521 C CA . PRO A 1 201 ? 8.191 10.298 -12.811 1.00 72.38 201 PRO A CA 1
ATOM 1522 C C . PRO A 1 201 ? 7.682 11.637 -13.369 1.00 72.38 201 PRO A C 1
ATOM 1524 O O . PRO A 1 201 ? 7.757 11.862 -14.569 1.00 72.38 201 PRO A O 1
ATOM 1527 N N . PHE A 1 202 ? 7.148 12.518 -12.520 1.00 69.31 202 PHE A N 1
ATOM 1528 C CA . PHE A 1 202 ? 6.650 13.840 -12.915 1.00 69.31 202 PHE A CA 1
ATOM 1529 C C . PHE A 1 202 ? 7.467 14.990 -12.314 1.00 69.31 202 PHE A C 1
ATOM 1531 O O . PHE A 1 202 ? 7.019 16.127 -12.355 1.00 69.31 202 PHE A O 1
ATOM 1538 N N . LEU A 1 203 ? 8.620 14.703 -11.693 1.00 68.62 203 LEU A N 1
ATOM 1539 C CA . LEU A 1 203 ? 9.546 15.668 -11.073 1.00 68.62 203 LEU A CA 1
ATOM 1540 C C . LEU A 1 203 ? 8.964 16.584 -9.975 1.00 68.62 203 LEU A C 1
ATOM 1542 O O . LEU A 1 203 ? 9.703 17.315 -9.329 1.00 68.62 203 LEU A O 1
ATOM 1546 N N . HIS A 1 204 ? 7.665 16.508 -9.686 1.00 74.31 204 HIS A N 1
ATOM 1547 C CA . HIS A 1 204 ? 7.008 17.253 -8.607 1.00 74.31 204 HIS A CA 1
ATOM 1548 C C . HIS A 1 204 ? 7.328 16.720 -7.203 1.00 74.31 204 HIS A C 1
ATOM 1550 O O . HIS A 1 204 ? 6.856 17.261 -6.206 1.00 74.31 204 HIS A O 1
ATOM 1556 N N . GLU A 1 205 ? 8.067 15.617 -7.115 1.00 83.25 205 GLU A N 1
ATOM 1557 C CA . GLU A 1 205 ? 8.389 14.956 -5.862 1.00 83.25 205 GLU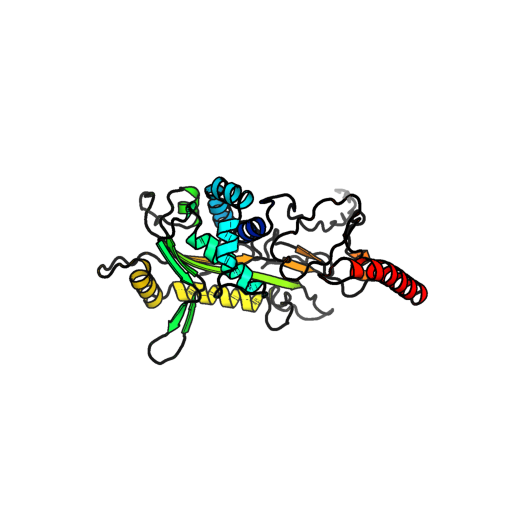 A CA 1
ATOM 1558 C C . GLU A 1 205 ? 9.713 14.197 -5.961 1.00 83.25 205 GLU A C 1
ATOM 1560 O O . GLU A 1 205 ? 9.991 13.550 -6.970 1.00 83.25 205 GLU A O 1
ATOM 1565 N N . ASN A 1 206 ? 10.476 14.211 -4.869 1.00 88.06 206 ASN A N 1
ATOM 1566 C CA . ASN A 1 206 ? 11.605 13.324 -4.629 1.00 88.06 206 ASN A CA 1
ATOM 1567 C C . ASN A 1 206 ? 11.392 12.498 -3.346 1.00 88.06 206 ASN A C 1
ATOM 1569 O O . ASN A 1 206 ? 10.441 12.720 -2.585 1.00 88.06 206 ASN A O 1
ATOM 1573 N N . LEU A 1 207 ? 12.263 11.517 -3.117 1.00 87.06 207 LEU A N 1
ATOM 1574 C CA . LEU A 1 207 ? 12.167 10.630 -1.959 1.00 87.06 207 LEU A CA 1
ATOM 1575 C C . LEU A 1 207 ? 12.293 11.393 -0.630 1.00 87.06 207 LEU A C 1
ATOM 1577 O O . LEU A 1 207 ? 11.534 11.103 0.293 1.00 87.06 207 LEU A O 1
ATOM 1581 N N . ASP A 1 208 ? 13.150 12.416 -0.554 1.00 83.94 208 ASP A N 1
ATOM 1582 C CA . ASP A 1 208 ? 13.298 13.270 0.638 1.00 83.94 208 ASP A CA 1
ATOM 1583 C C . ASP A 1 208 ? 11.971 13.912 1.066 1.00 83.94 208 ASP A C 1
ATOM 1585 O O . ASP A 1 208 ? 11.532 13.777 2.214 1.00 83.94 208 ASP A O 1
ATOM 1589 N N . ALA A 1 209 ? 11.269 14.557 0.130 1.00 85.06 209 ALA A N 1
ATOM 1590 C CA . ALA A 1 209 ? 9.970 15.171 0.392 1.00 85.06 209 ALA A CA 1
ATOM 1591 C C . ALA A 1 209 ? 8.925 14.135 0.844 1.00 85.06 209 ALA A C 1
ATOM 1593 O O . ALA A 1 209 ? 8.072 14.422 1.698 1.00 85.06 209 ALA A O 1
ATOM 1594 N N . ARG A 1 210 ? 9.000 12.907 0.313 1.00 86.50 210 ARG A N 1
ATOM 1595 C CA . ARG A 1 210 ? 8.105 11.806 0.686 1.00 86.50 210 ARG A CA 1
ATOM 1596 C C . ARG A 1 210 ? 8.385 11.283 2.095 1.00 86.50 210 ARG A C 1
ATOM 1598 O O . ARG A 1 210 ? 7.429 11.064 2.848 1.00 86.50 210 ARG A O 1
ATOM 1605 N N . VAL A 1 211 ? 9.653 11.131 2.471 1.00 84.31 211 VAL A N 1
ATOM 1606 C CA . VAL A 1 211 ? 10.077 10.747 3.828 1.00 84.31 211 VAL A CA 1
ATOM 1607 C C . VAL A 1 211 ? 9.633 11.808 4.834 1.00 84.31 211 VAL A C 1
ATOM 1609 O O . VAL A 1 211 ? 8.932 11.490 5.797 1.00 84.31 211 VAL A O 1
ATOM 1612 N N . ALA A 1 212 ? 9.917 13.086 4.562 1.00 83.50 212 ALA A N 1
ATOM 1613 C CA . ALA A 1 212 ? 9.517 14.199 5.423 1.00 83.50 212 ALA A CA 1
ATOM 1614 C C . ALA A 1 212 ? 7.989 14.289 5.599 1.00 83.50 212 ALA A C 1
ATOM 1616 O O . ALA A 1 212 ? 7.486 14.497 6.709 1.00 83.50 212 ALA A O 1
ATOM 1617 N N . THR A 1 213 ? 7.231 14.080 4.516 1.00 84.94 213 THR A N 1
ATOM 1618 C CA . THR A 1 213 ? 5.761 14.047 4.558 1.00 84.94 213 THR A CA 1
ATOM 1619 C C . THR A 1 213 ? 5.247 12.905 5.430 1.00 84.94 213 THR A C 1
ATOM 1621 O O . THR A 1 213 ? 4.335 13.119 6.231 1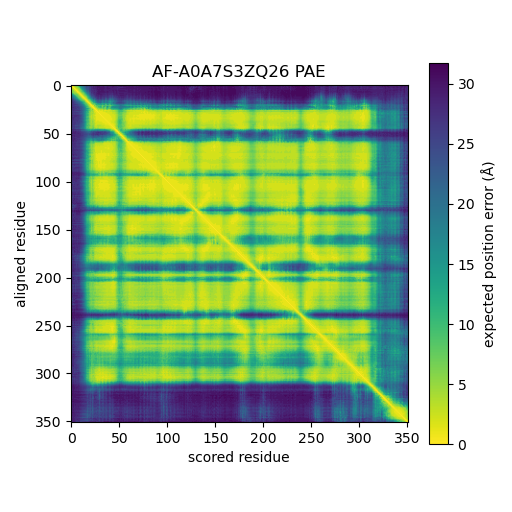.00 84.94 213 THR A O 1
ATOM 1624 N N . SER A 1 214 ? 5.825 11.710 5.300 1.00 83.50 214 SER A N 1
ATOM 1625 C CA . SER A 1 214 ? 5.420 10.535 6.081 1.00 83.50 214 SER A CA 1
ATOM 1626 C C . SER A 1 214 ? 5.709 10.749 7.569 1.00 83.50 214 SER A C 1
ATOM 1628 O O . SER A 1 214 ? 4.802 10.623 8.390 1.00 83.50 214 SER A O 1
ATOM 1630 N N . ALA A 1 215 ? 6.909 11.227 7.915 1.00 83.06 215 ALA A N 1
ATOM 1631 C CA . ALA A 1 215 ? 7.277 11.555 9.293 1.00 83.06 215 ALA A CA 1
ATOM 1632 C C . ALA A 1 215 ? 6.341 12.605 9.920 1.00 83.06 215 ALA A C 1
ATOM 1634 O O . ALA A 1 215 ? 5.899 12.456 11.059 1.00 83.06 215 ALA A O 1
ATOM 1635 N N . ARG A 1 216 ? 5.974 13.653 9.168 1.00 85.19 216 ARG A N 1
ATOM 1636 C CA . ARG A 1 216 ? 5.024 14.677 9.632 1.00 85.19 216 ARG A CA 1
ATOM 1637 C C . ARG A 1 216 ? 3.647 14.092 9.950 1.00 85.19 216 ARG A C 1
ATOM 1639 O O . ARG A 1 216 ? 3.047 14.482 10.947 1.00 85.19 216 ARG A O 1
ATOM 1646 N N . LYS A 1 217 ? 3.140 13.172 9.128 1.00 85.56 217 LYS A N 1
ATOM 1647 C CA . LYS A 1 217 ? 1.829 12.539 9.346 1.00 85.56 217 LYS A CA 1
ATOM 1648 C C . LYS A 1 217 ? 1.814 11.578 10.533 1.00 85.56 217 LYS A C 1
ATOM 1650 O O . LYS A 1 217 ? 0.802 11.471 11.223 1.00 85.56 217 LYS A O 1
ATOM 1655 N N . LEU A 1 218 ? 2.933 10.917 10.801 1.00 84.94 218 LEU A N 1
ATOM 1656 C CA . LEU A 1 218 ? 3.076 10.064 11.979 1.00 84.94 218 LEU A CA 1
ATOM 1657 C C . LEU A 1 218 ? 3.125 10.913 13.252 1.00 84.94 218 LEU A C 1
ATOM 1659 O O . LEU A 1 218 ? 2.360 10.648 14.175 1.00 84.94 218 LEU A O 1
ATOM 1663 N N . ARG A 1 219 ? 3.880 12.024 13.250 1.00 86.62 219 ARG A N 1
ATOM 1664 C CA . ARG A 1 219 ? 3.837 13.019 14.340 1.00 86.62 219 ARG A CA 1
ATOM 1665 C C . ARG A 1 219 ? 2.428 13.561 14.580 1.00 86.62 219 ARG A C 1
ATOM 1667 O O . ARG A 1 219 ? 1.994 13.629 15.722 1.00 86.62 219 ARG A O 1
ATOM 1674 N N . LEU A 1 220 ? 1.685 13.860 13.512 1.00 87.81 220 LEU A N 1
ATOM 1675 C CA . LEU A 1 220 ? 0.295 14.317 13.612 1.00 87.81 220 LEU A CA 1
ATOM 1676 C C . LEU A 1 220 ? -0.612 13.300 14.326 1.00 87.81 220 LEU A C 1
ATOM 1678 O O . LEU A 1 220 ? -1.580 13.692 14.962 1.00 87.81 220 LEU A O 1
ATOM 1682 N N . SER A 1 221 ? -0.300 12.005 14.258 1.00 87.88 221 SER A N 1
ATOM 1683 C CA . SER A 1 221 ? -1.077 10.958 14.939 1.00 87.88 221 SER A CA 1
ATOM 1684 C C . SER A 1 221 ? -0.823 10.905 16.446 1.00 87.88 221 SER A C 1
ATOM 1686 O O . SER A 1 221 ? -1.678 10.433 17.189 1.00 87.88 221 SER A O 1
ATOM 1688 N N . ALA A 1 222 ? 0.330 11.405 16.901 1.00 86.81 222 ALA A N 1
ATOM 1689 C CA . ALA A 1 222 ? 0.682 11.484 18.317 1.00 86.81 222 ALA A CA 1
ATOM 1690 C C . ALA A 1 222 ? 0.019 12.680 19.032 1.00 86.81 222 ALA A C 1
ATOM 1692 O O . ALA A 1 222 ? -0.033 12.724 20.264 1.00 86.81 222 ALA A O 1
ATOM 1693 N N . GLU A 1 223 ? -0.528 13.639 18.282 1.00 87.50 223 GLU A N 1
ATOM 1694 C CA . GLU A 1 223 ? -1.240 14.794 18.833 1.00 87.50 223 GLU A CA 1
ATOM 1695 C C . GLU A 1 223 ? -2.458 14.357 19.661 1.00 87.50 223 GLU A C 1
ATOM 1697 O O . GLU A 1 223 ? -3.235 13.482 19.266 1.00 87.50 223 GLU A O 1
ATOM 1702 N N . ALA A 1 224 ? -2.650 14.975 20.830 1.00 85.94 224 ALA A N 1
ATOM 1703 C CA . ALA A 1 224 ? -3.707 14.587 21.768 1.00 85.94 224 ALA A CA 1
ATOM 1704 C C . ALA A 1 224 ? -5.114 14.717 21.157 1.00 85.94 224 ALA A C 1
ATOM 1706 O O . ALA A 1 224 ? -5.950 13.830 21.328 1.00 85.94 224 ALA A O 1
ATOM 1707 N N . ASP A 1 225 ? -5.361 15.784 20.396 1.00 85.75 225 ASP A N 1
ATOM 1708 C CA . ASP A 1 225 ? -6.658 16.027 19.754 1.00 85.75 225 ASP A CA 1
ATOM 1709 C C . ASP A 1 225 ? -6.974 14.985 18.673 1.00 85.75 225 ASP A C 1
ATOM 1711 O O . ASP A 1 225 ? -8.123 14.568 18.526 1.00 85.75 225 ASP A O 1
ATOM 1715 N N . VAL A 1 226 ? -5.953 14.507 17.956 1.00 88.25 226 VAL A N 1
ATOM 1716 C CA . VAL A 1 226 ? -6.106 13.470 16.927 1.00 88.25 226 VAL A CA 1
ATOM 1717 C C . VAL A 1 226 ? -6.415 12.119 17.567 1.00 88.25 226 VAL A C 1
ATOM 1719 O O . VAL A 1 226 ? -7.325 11.424 17.114 1.00 88.25 226 VAL A O 1
ATOM 1722 N N . ARG A 1 227 ? -5.738 11.776 18.668 1.00 88.00 227 ARG A N 1
ATOM 1723 C CA . ARG A 1 227 ? -6.020 10.555 19.444 1.00 88.00 227 ARG A CA 1
ATOM 1724 C C . ARG A 1 227 ? -7.427 10.557 20.043 1.00 88.00 227 ARG A C 1
ATOM 1726 O O . ARG A 1 227 ? -8.144 9.557 19.943 1.00 88.00 227 ARG A O 1
ATOM 1733 N N . LYS A 1 228 ? -7.861 11.697 20.591 1.00 85.75 228 LYS A N 1
ATOM 1734 C CA . LYS A 1 228 ? -9.234 11.892 21.088 1.00 85.75 228 LYS A CA 1
ATOM 1735 C C . LYS A 1 228 ? -10.261 11.750 19.966 1.00 85.75 228 LYS A C 1
ATOM 1737 O O . LYS A 1 228 ? -11.253 11.041 20.136 1.00 85.75 228 LYS A O 1
ATOM 1742 N N . TRP A 1 229 ? -10.021 12.382 18.815 1.00 87.88 229 TRP A N 1
ATOM 1743 C CA . TRP A 1 229 ? -10.887 12.257 17.641 1.00 87.88 229 TRP A CA 1
ATOM 1744 C C . TRP A 1 229 ? -11.008 10.800 17.176 1.00 87.88 229 TRP A C 1
ATOM 1746 O O . TRP A 1 229 ? -12.127 10.320 16.982 1.00 87.88 229 TRP A O 1
ATOM 1756 N N . ALA A 1 230 ? -9.887 10.083 17.044 1.00 88.88 230 ALA A N 1
ATOM 1757 C CA . ALA A 1 230 ? -9.874 8.691 16.602 1.00 88.88 230 ALA A CA 1
ATOM 1758 C C . ALA A 1 230 ? -10.632 7.783 17.584 1.00 88.88 230 ALA A C 1
ATOM 1760 O O . ALA A 1 230 ? -11.465 6.981 17.160 1.00 88.88 230 ALA A O 1
ATOM 1761 N N . THR A 1 231 ? -10.421 7.965 18.893 1.00 86.81 231 THR A N 1
ATOM 1762 C CA . THR A 1 231 ? -11.131 7.213 19.942 1.00 86.81 231 THR A CA 1
ATOM 1763 C C . THR A 1 231 ? -12.640 7.433 19.867 1.00 86.81 231 THR A C 1
ATOM 1765 O O . THR A 1 231 ? -13.396 6.470 19.753 1.00 86.81 231 THR A O 1
ATOM 1768 N N . ARG A 1 232 ? -13.102 8.686 19.837 1.00 84.75 232 ARG A N 1
ATOM 1769 C CA . ARG A 1 232 ? -14.542 8.985 19.778 1.00 84.75 232 ARG A CA 1
ATOM 1770 C C . ARG A 1 232 ? -15.185 8.472 18.490 1.00 84.75 232 ARG A C 1
ATOM 1772 O O . ARG A 1 232 ? -16.241 7.852 18.526 1.00 84.75 232 ARG A O 1
ATOM 1779 N N . THR A 1 233 ? -14.526 8.692 17.354 1.00 85.44 233 THR A N 1
ATOM 1780 C CA . THR A 1 233 ? -15.101 8.412 16.029 1.00 85.44 233 THR A CA 1
ATOM 1781 C C . THR A 1 233 ? -15.108 6.923 15.686 1.00 85.44 233 THR A C 1
ATOM 1783 O O . THR A 1 233 ? -16.060 6.439 15.077 1.00 85.44 233 THR A O 1
ATOM 1786 N N . LEU A 1 234 ? -14.045 6.192 16.038 1.00 84.31 234 LEU A N 1
ATOM 1787 C CA . LEU A 1 234 ? -13.852 4.799 15.620 1.00 84.31 234 LEU A CA 1
ATOM 1788 C C . LEU A 1 234 ? -14.092 3.810 16.756 1.00 84.31 234 LEU A C 1
ATOM 1790 O O . LEU A 1 234 ? -14.676 2.748 16.535 1.00 84.31 234 LEU A O 1
ATOM 1794 N N . ALA A 1 235 ? -13.655 4.139 17.975 1.00 74.44 235 ALA A N 1
ATOM 1795 C CA . ALA A 1 235 ? -13.872 3.257 19.114 1.00 74.44 235 ALA A CA 1
ATOM 1796 C C . ALA A 1 235 ? -15.318 3.331 19.632 1.00 74.44 235 ALA A C 1
ATOM 1798 O O . ALA A 1 235 ? -15.762 2.376 20.270 1.00 74.44 235 ALA A O 1
ATOM 1799 N N . LYS A 1 236 ? -16.052 4.411 19.301 1.00 73.00 236 LYS A N 1
ATOM 1800 C CA . LYS A 1 236 ? -17.383 4.747 19.843 1.00 73.00 236 LYS A CA 1
ATOM 1801 C C . LYS A 1 236 ? -17.401 4.744 21.378 1.00 73.00 236 LYS A C 1
ATOM 1803 O O . LYS A 1 236 ? -18.384 4.363 21.999 1.00 73.00 236 LYS A O 1
ATOM 1808 N N . VAL A 1 237 ? -16.277 5.122 21.981 1.00 64.56 237 VAL A N 1
ATOM 1809 C CA . VAL A 1 237 ? -16.149 5.280 23.430 1.00 64.56 237 VAL A CA 1
ATOM 1810 C C . VAL A 1 237 ? -16.484 6.738 23.736 1.00 64.56 237 VAL A C 1
ATOM 1812 O O . VAL A 1 237 ? -15.701 7.632 23.412 1.00 64.56 237 VAL A O 1
ATOM 1815 N N . GLU A 1 238 ? -17.686 6.975 24.266 1.00 53.72 238 GLU A N 1
ATOM 1816 C CA . GLU A 1 238 ? -18.200 8.321 24.571 1.00 53.72 238 GLU A CA 1
ATOM 1817 C C . GLU A 1 238 ? -17.705 8.850 25.924 1.00 53.72 238 GLU A C 1
ATOM 1819 O O . GLU A 1 238 ? -17.513 10.056 26.075 1.00 53.72 238 GLU A O 1
ATOM 1824 N N . GLN A 1 239 ? -17.437 7.957 26.882 1.00 45.75 239 GLN A N 1
ATOM 1825 C CA . GLN A 1 239 ? -17.038 8.295 28.247 1.00 45.75 239 GLN A CA 1
ATOM 1826 C C . GLN A 1 239 ? -16.044 7.265 28.790 1.00 45.75 239 GLN A C 1
ATOM 1828 O O . GLN A 1 239 ? -16.440 6.187 29.218 1.00 45.75 239 GLN A O 1
ATOM 1833 N N . ASP A 1 240 ? -14.754 7.596 28.733 1.00 40.78 240 ASP A N 1
ATOM 1834 C CA . ASP A 1 240 ? -13.775 7.307 29.787 1.00 40.78 240 ASP A CA 1
ATOM 1835 C C . ASP A 1 240 ? -12.440 7.985 29.434 1.00 40.78 240 ASP A C 1
ATOM 1837 O O . ASP A 1 240 ? -12.115 8.134 28.252 1.00 40.78 240 ASP A O 1
ATOM 1841 N N . ASP A 1 241 ? -11.609 8.300 30.428 1.00 46.09 241 ASP A N 1
ATOM 1842 C CA . ASP A 1 241 ? -10.214 8.757 30.242 1.00 46.09 241 ASP A CA 1
ATOM 1843 C C . ASP A 1 241 ? -9.306 7.697 29.569 1.00 46.09 241 ASP A C 1
ATOM 1845 O O . ASP A 1 241 ? -8.111 7.900 29.341 1.00 46.09 241 ASP A O 1
ATOM 1849 N N . ARG A 1 242 ? -9.878 6.553 29.178 1.00 54.91 242 ARG A N 1
ATOM 1850 C CA . ARG A 1 242 ? -9.233 5.470 28.437 1.00 54.91 242 ARG A CA 1
ATOM 1851 C C . ARG A 1 242 ? -9.259 5.756 26.934 1.00 54.91 242 ARG A C 1
ATOM 1853 O O . ARG A 1 242 ? -9.999 5.133 26.173 1.00 54.91 242 ARG A O 1
ATOM 1860 N N . CYS A 1 243 ? -8.418 6.687 26.485 1.00 57.28 243 CYS A N 1
ATOM 1861 C CA . CYS A 1 243 ? -8.080 6.761 25.063 1.00 57.28 243 CYS A CA 1
ATOM 1862 C C . CYS A 1 243 ? -7.393 5.452 24.651 1.00 57.28 243 CYS A C 1
ATOM 1864 O O . CYS A 1 243 ? -6.365 5.088 25.224 1.00 57.28 243 CYS A O 1
ATOM 1866 N N . LEU A 1 244 ? -7.941 4.753 23.651 1.00 72.12 244 LEU A N 1
ATOM 1867 C CA . LEU A 1 244 ? -7.182 3.690 22.999 1.00 72.12 244 LEU A CA 1
ATOM 1868 C C . LEU A 1 244 ? -5.954 4.334 22.351 1.00 72.12 244 LEU A C 1
ATOM 1870 O O . LEU A 1 244 ? -6.059 5.373 21.693 1.00 72.12 244 LEU A O 1
ATOM 1874 N N . ASP A 1 245 ? -4.792 3.728 22.555 1.00 79.19 245 ASP A N 1
ATOM 1875 C CA . ASP A 1 245 ? -3.553 4.224 21.972 1.00 79.19 245 ASP A CA 1
ATOM 1876 C C . ASP A 1 245 ? -3.616 4.100 20.441 1.00 79.19 245 ASP A C 1
ATOM 1878 O O . ASP A 1 245 ? -3.783 3.002 19.903 1.00 79.19 245 ASP A O 1
ATOM 1882 N N . LEU A 1 246 ? -3.540 5.238 19.742 1.00 87.69 246 LEU A N 1
ATOM 1883 C CA . LEU A 1 246 ? -3.530 5.285 18.281 1.00 87.69 246 LEU A CA 1
ATOM 1884 C C . LEU A 1 246 ? -2.116 4.986 17.796 1.00 87.69 246 LEU A C 1
ATOM 1886 O O . LEU A 1 246 ? -1.239 5.851 17.841 1.00 87.69 246 LEU A O 1
ATOM 1890 N N . ARG A 1 247 ? -1.907 3.778 17.278 1.00 87.94 247 ARG A N 1
ATOM 1891 C CA . ARG A 1 247 ? -0.595 3.362 16.783 1.00 87.94 247 ARG A CA 1
ATOM 1892 C C . ARG A 1 247 ? -0.462 3.669 15.304 1.00 87.94 247 ARG A C 1
ATOM 1894 O O . ARG A 1 247 ? -1.270 3.245 14.479 1.00 87.94 247 ARG A O 1
ATOM 1901 N N . ALA A 1 248 ? 0.553 4.456 14.977 1.00 87.94 248 ALA A N 1
ATOM 1902 C CA . ALA A 1 248 ? 0.791 4.926 13.627 1.00 87.94 248 ALA A CA 1
ATOM 1903 C C . ALA A 1 248 ? 1.921 4.128 12.966 1.00 87.94 248 ALA A C 1
ATOM 1905 O O . ALA A 1 248 ? 2.994 3.972 13.548 1.00 87.94 248 ALA A O 1
ATOM 1906 N N . HIS A 1 249 ? 1.681 3.672 11.741 1.00 8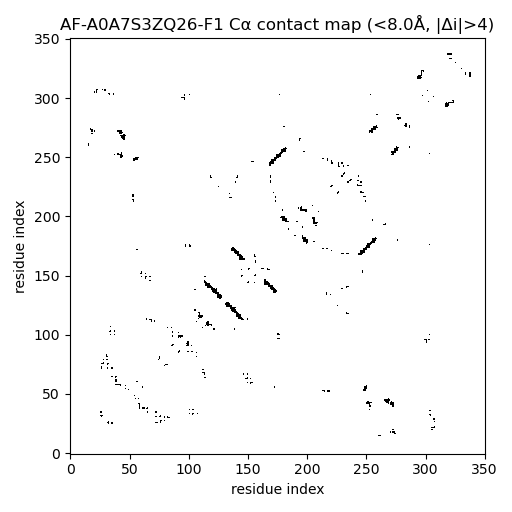6.88 249 HIS A N 1
ATOM 1907 C CA . HIS A 1 249 ? 2.632 2.933 10.920 1.00 86.88 249 HIS A CA 1
ATOM 1908 C C . HIS A 1 249 ? 2.729 3.567 9.530 1.00 86.88 249 HIS A C 1
ATOM 1910 O O . HIS A 1 249 ? 1.733 4.067 9.002 1.00 86.88 249 HIS A O 1
ATOM 1916 N N . SER A 1 250 ? 3.900 3.521 8.898 1.00 86.31 250 SER A N 1
ATOM 1917 C CA . SER A 1 250 ? 4.063 3.976 7.509 1.00 86.31 250 SER A CA 1
ATOM 1918 C C . SER A 1 250 ? 4.813 2.986 6.640 1.00 86.31 250 SER A C 1
ATOM 1920 O O . SER A 1 250 ? 5.881 2.529 7.028 1.00 86.31 250 SER A O 1
ATOM 1922 N N . ALA A 1 251 ? 4.330 2.756 5.424 1.00 86.25 251 ALA A N 1
ATOM 1923 C CA . ALA A 1 251 ? 5.050 1.985 4.417 1.00 86.25 251 ALA A CA 1
ATOM 1924 C C . ALA A 1 251 ? 5.168 2.779 3.116 1.00 86.25 251 ALA A C 1
ATOM 1926 O O . ALA A 1 251 ? 4.190 3.325 2.594 1.00 86.25 251 ALA A O 1
ATOM 1927 N N . LEU A 1 252 ? 6.379 2.791 2.569 1.00 88.25 252 LEU A N 1
ATOM 1928 C CA . LEU A 1 252 ? 6.654 3.243 1.216 1.00 88.25 252 LEU A CA 1
ATOM 1929 C C . LEU A 1 252 ? 7.100 2.032 0.407 1.00 88.25 252 LEU A C 1
ATOM 1931 O O . LEU A 1 252 ? 8.085 1.395 0.757 1.00 88.25 252 LEU A O 1
ATOM 1935 N N . ARG A 1 253 ? 6.350 1.705 -0.640 1.00 89.00 253 ARG A N 1
ATOM 1936 C CA . ARG A 1 253 ? 6.555 0.528 -1.495 1.00 89.00 253 ARG A CA 1
ATOM 1937 C C . ARG A 1 253 ? 6.564 0.951 -2.965 1.00 89.00 253 ARG A C 1
ATOM 1939 O O . ARG A 1 253 ? 6.263 2.105 -3.278 1.00 89.00 253 ARG A O 1
ATOM 1946 N N . GLY A 1 254 ? 6.878 0.024 -3.862 1.00 90.25 254 GLY A N 1
ATOM 1947 C CA . GLY A 1 254 ? 7.052 0.274 -5.296 1.00 90.25 254 GLY A CA 1
ATOM 1948 C C . GLY A 1 254 ? 8.522 0.205 -5.698 1.00 90.25 254 GLY A C 1
ATOM 1949 O O . GLY A 1 254 ? 9.310 -0.390 -4.974 1.00 90.25 254 GLY A O 1
ATOM 1950 N N . PHE A 1 255 ? 8.881 0.784 -6.844 1.00 90.94 255 PHE A N 1
ATOM 1951 C CA . PHE A 1 255 ? 10.159 0.502 -7.504 1.00 90.94 255 PHE A CA 1
ATOM 1952 C C . PHE A 1 255 ? 11.096 1.707 -7.544 1.00 90.94 255 PHE A C 1
ATOM 1954 O O . PHE A 1 255 ? 10.658 2.853 -7.700 1.00 90.94 255 PHE A O 1
ATOM 1961 N N . VAL A 1 256 ? 12.396 1.433 -7.473 1.00 90.00 256 VAL A N 1
ATOM 1962 C CA . VAL A 1 256 ? 13.452 2.402 -7.776 1.00 90.00 256 VAL A CA 1
ATOM 1963 C C . VAL A 1 256 ? 14.201 1.953 -9.027 1.00 90.00 256 VAL A C 1
ATOM 1965 O O . VAL A 1 256 ? 14.606 0.799 -9.131 1.00 90.00 256 VAL A O 1
ATOM 1968 N N . PHE A 1 257 ? 14.362 2.862 -9.984 1.00 89.06 257 PHE A N 1
ATOM 1969 C CA . PHE A 1 257 ? 15.003 2.591 -11.266 1.00 89.06 257 PHE A CA 1
ATOM 1970 C C . PHE A 1 257 ? 16.362 3.271 -11.368 1.00 89.06 257 PHE A C 1
ATOM 1972 O O . PHE A 1 257 ? 16.513 4.433 -10.978 1.00 89.06 257 PHE A O 1
ATOM 1979 N N . TYR A 1 258 ? 17.324 2.557 -11.945 1.00 85.06 258 TYR A N 1
ATOM 1980 C CA . TYR A 1 258 ? 18.711 2.993 -12.065 1.00 85.06 258 TYR A CA 1
ATOM 1981 C C . TYR A 1 258 ? 19.190 2.926 -13.515 1.00 85.06 258 TYR A C 1
ATOM 1983 O O . TYR A 1 258 ? 18.830 2.009 -14.247 1.00 85.06 258 TYR A O 1
ATOM 1991 N N . ASP A 1 259 ? 19.994 3.903 -13.937 1.00 77.00 259 ASP A N 1
ATOM 1992 C CA . ASP A 1 259 ? 20.640 3.913 -15.261 1.00 77.00 259 ASP A CA 1
ATOM 1993 C C . ASP A 1 259 ? 21.891 3.017 -15.324 1.00 77.00 259 ASP A C 1
ATOM 1995 O O . ASP A 1 259 ? 22.431 2.762 -16.396 1.00 77.00 259 ASP A O 1
ATOM 1999 N N . ARG A 1 260 ? 22.364 2.574 -14.158 1.00 73.69 260 ARG A N 1
ATOM 2000 C CA . ARG A 1 260 ? 23.571 1.779 -13.921 1.00 73.69 260 ARG A CA 1
ATOM 2001 C C . ARG A 1 260 ? 23.376 0.937 -12.654 1.00 73.69 260 ARG A C 1
ATOM 2003 O O . ARG A 1 260 ? 22.276 0.900 -12.106 1.00 73.69 260 ARG A O 1
ATOM 2010 N N . ALA A 1 261 ? 24.438 0.308 -12.149 1.00 74.94 261 ALA A N 1
ATOM 2011 C CA . ALA A 1 261 ? 24.405 -0.345 -10.841 1.00 74.94 261 ALA A CA 1
ATOM 2012 C C . ALA A 1 261 ? 23.847 0.593 -9.750 1.00 74.94 261 ALA A C 1
ATOM 2014 O O . ALA A 1 261 ? 24.202 1.774 -9.685 1.00 74.94 261 ALA A O 1
ATOM 2015 N N . ALA A 1 262 ? 22.960 0.064 -8.904 1.00 76.75 262 ALA A N 1
ATOM 2016 C CA . ALA A 1 262 ? 22.380 0.831 -7.810 1.00 76.75 262 ALA A CA 1
ATOM 2017 C C . ALA A 1 262 ? 23.499 1.293 -6.853 1.00 76.75 262 ALA A C 1
ATOM 2019 O O . ALA A 1 262 ? 24.250 0.446 -6.366 1.00 76.75 262 ALA A O 1
ATOM 2020 N N . PRO A 1 263 ? 23.637 2.602 -6.572 1.00 81.44 263 PRO A N 1
ATOM 2021 C CA . PRO A 1 263 ? 24.606 3.080 -5.599 1.00 81.44 263 PRO A CA 1
ATOM 2022 C C . PRO A 1 263 ? 24.205 2.642 -4.190 1.00 81.44 263 PRO A C 1
ATOM 2024 O O . PRO A 1 263 ? 23.019 2.460 -3.891 1.00 81.44 263 PRO A O 1
ATOM 2027 N N . GLU A 1 264 ? 25.187 2.559 -3.296 1.00 80.94 264 GLU A N 1
ATOM 2028 C CA . GLU A 1 264 ? 24.904 2.421 -1.872 1.00 80.94 264 GLU A CA 1
ATOM 2029 C C . GLU A 1 264 ? 24.042 3.590 -1.379 1.00 80.94 264 GLU A C 1
ATOM 2031 O O . GLU A 1 264 ? 24.242 4.755 -1.741 1.00 80.94 264 GLU A O 1
ATOM 2036 N N . SER A 1 265 ? 23.053 3.274 -0.546 1.00 80.19 265 SER A N 1
ATOM 2037 C CA . SER A 1 265 ? 22.133 4.257 0.014 1.00 80.19 265 SER A CA 1
ATOM 2038 C C . SER A 1 265 ? 21.992 4.053 1.510 1.00 80.19 265 SER A C 1
ATOM 2040 O O . SER A 1 265 ? 21.704 2.957 1.982 1.00 80.19 265 SER A O 1
ATOM 2042 N N . SER A 1 266 ? 22.122 5.142 2.264 1.00 77.69 266 SER A N 1
ATOM 2043 C CA . SER A 1 266 ? 21.789 5.166 3.688 1.00 77.69 266 SER A CA 1
ATOM 2044 C C . SER A 1 266 ? 20.280 5.245 3.948 1.00 77.69 266 SER A C 1
ATOM 2046 O O . SER A 1 266 ? 19.856 5.071 5.088 1.00 77.69 266 SER A O 1
ATOM 2048 N N . VAL A 1 267 ? 19.467 5.506 2.914 1.00 80.31 267 VAL A N 1
ATOM 2049 C CA . VAL A 1 267 ? 18.019 5.749 3.044 1.00 80.31 267 VAL A CA 1
ATOM 2050 C C . VAL A 1 267 ? 17.180 4.598 2.496 1.00 80.31 267 VAL A C 1
ATOM 2052 O O . VAL A 1 267 ? 16.118 4.313 3.046 1.00 80.31 267 VAL A O 1
ATOM 2055 N N . LEU A 1 268 ? 17.615 3.945 1.417 1.00 85.81 268 LEU A N 1
ATOM 2056 C CA . LEU A 1 268 ? 16.883 2.825 0.823 1.00 85.81 268 LEU A CA 1
ATOM 2057 C C . LEU A 1 268 ? 17.242 1.500 1.496 1.00 85.81 268 LEU A C 1
ATOM 2059 O O . LEU A 1 268 ? 18.391 1.282 1.872 1.00 85.81 268 LEU A O 1
ATOM 2063 N N . SER A 1 269 ? 16.258 0.608 1.616 1.00 84.81 269 SER A N 1
ATOM 2064 C CA . SER A 1 269 ? 16.492 -0.777 2.047 1.00 84.81 269 SER A CA 1
ATOM 2065 C C . SER A 1 269 ? 17.434 -1.488 1.069 1.00 84.81 269 SER A C 1
ATOM 2067 O O . SER A 1 269 ? 17.414 -1.181 -0.118 1.00 84.81 269 SER A O 1
ATOM 2069 N N . GLY A 1 270 ? 18.233 -2.460 1.512 1.00 82.38 270 GLY A N 1
ATOM 2070 C CA . GLY A 1 270 ? 19.018 -3.298 0.591 1.00 82.38 270 GLY A CA 1
ATOM 2071 C C . GLY A 1 270 ? 18.130 -4.085 -0.381 1.00 82.38 270 GLY A C 1
ATOM 2072 O O . GLY A 1 270 ? 18.476 -4.225 -1.556 1.00 82.38 270 GLY A O 1
ATOM 2073 N N . ASP A 1 271 ? 16.938 -4.463 0.083 1.00 82.94 271 ASP A N 1
ATOM 2074 C CA . ASP A 1 271 ? 16.011 -5.374 -0.595 1.00 82.94 271 ASP A CA 1
ATOM 2075 C C . ASP A 1 271 ? 14.867 -4.658 -1.322 1.00 82.94 271 ASP A C 1
ATOM 2077 O O . ASP A 1 271 ? 13.930 -5.302 -1.792 1.00 82.94 271 ASP A O 1
ATOM 2081 N N . HIS A 1 272 ? 14.899 -3.322 -1.415 1.00 86.00 272 HIS A N 1
ATOM 2082 C CA . HIS A 1 272 ? 13.844 -2.590 -2.117 1.00 86.00 272 HIS A CA 1
ATOM 2083 C C . HIS A 1 272 ? 13.683 -3.104 -3.554 1.00 86.00 272 HIS A C 1
ATOM 2085 O O . HIS A 1 272 ? 14.649 -3.517 -4.196 1.00 86.00 272 HIS A O 1
ATOM 2091 N N . ALA A 1 273 ? 12.463 -3.038 -4.086 1.00 87.44 273 ALA A N 1
ATOM 2092 C CA . ALA A 1 273 ? 12.209 -3.443 -5.460 1.00 87.44 273 ALA A CA 1
ATOM 2093 C C . ALA A 1 273 ? 12.944 -2.510 -6.438 1.00 87.44 273 ALA A C 1
ATOM 2095 O O . ALA A 1 273 ? 12.747 -1.289 -6.428 1.00 87.44 273 ALA A O 1
ATOM 2096 N N . LYS A 1 274 ? 13.793 -3.093 -7.287 1.00 86.06 274 LYS A N 1
ATOM 2097 C CA . LYS A 1 274 ? 14.661 -2.369 -8.222 1.00 86.06 274 LYS A CA 1
ATOM 2098 C C . LYS A 1 274 ? 14.277 -2.662 -9.664 1.00 86.06 274 LYS A C 1
ATOM 2100 O O . LYS A 1 274 ? 13.759 -3.729 -9.980 1.00 86.06 274 LYS A O 1
ATOM 2105 N N . GLY A 1 275 ? 14.579 -1.719 -10.540 1.00 84.12 275 GLY A N 1
ATOM 2106 C CA . GLY A 1 275 ? 14.570 -1.909 -11.982 1.00 84.12 275 GLY A CA 1
ATOM 2107 C C . GLY A 1 275 ? 15.660 -1.074 -12.640 1.00 84.12 275 GLY A C 1
ATOM 2108 O O . GLY A 1 275 ? 16.384 -0.327 -11.978 1.00 84.12 275 GLY A O 1
ATOM 2109 N N . TRP A 1 276 ? 15.757 -1.173 -13.957 1.00 81.62 276 TRP A N 1
ATOM 2110 C CA . TRP A 1 276 ? 16.651 -0.350 -14.761 1.00 81.62 276 TRP A CA 1
ATOM 2111 C C . TRP A 1 276 ? 15.858 0.686 -15.560 1.00 81.62 276 TRP A C 1
ATOM 2113 O O . TRP A 1 276 ? 14.678 0.503 -15.860 1.00 81.62 276 TRP A O 1
ATOM 2123 N N . VAL A 1 277 ? 16.507 1.798 -15.886 1.00 81.00 277 VAL A N 1
ATOM 2124 C CA . VAL A 1 277 ? 16.011 2.794 -16.835 1.00 81.00 277 VAL A CA 1
ATOM 2125 C C . VAL A 1 277 ? 17.060 2.997 -17.918 1.00 81.00 277 VAL A C 1
ATOM 2127 O O . VAL A 1 277 ? 18.252 3.060 -17.637 1.00 81.00 277 VAL A O 1
ATOM 2130 N N . ALA A 1 278 ? 16.617 3.126 -19.162 1.00 76.25 278 ALA A N 1
ATOM 2131 C CA . ALA A 1 278 ? 17.475 3.454 -20.289 1.00 76.25 278 ALA A CA 1
ATOM 2132 C C . ALA A 1 278 ? 16.972 4.734 -20.960 1.00 76.25 278 ALA A C 1
ATOM 2134 O O . ALA A 1 278 ? 15.770 4.997 -20.995 1.00 76.25 278 ALA A O 1
ATOM 2135 N N . ARG A 1 279 ? 17.903 5.541 -21.475 1.00 73.12 279 ARG A N 1
ATOM 2136 C CA . ARG A 1 279 ? 17.588 6.783 -22.205 1.00 73.12 279 ARG A CA 1
ATOM 2137 C C . ARG A 1 279 ? 17.445 6.561 -23.708 1.00 73.12 279 ARG A C 1
ATOM 2139 O O . ARG A 1 279 ? 16.798 7.358 -24.377 1.00 73.12 279 ARG A O 1
ATOM 2146 N N . ASP A 1 280 ? 18.039 5.487 -24.211 1.00 66.12 280 ASP A N 1
ATOM 2147 C CA . ASP A 1 280 ? 18.079 5.117 -25.618 1.00 66.12 280 ASP A CA 1
ATOM 2148 C C . ASP A 1 280 ? 18.143 3.587 -25.765 1.00 66.12 280 ASP A C 1
ATOM 2150 O O . ASP A 1 280 ? 18.290 2.847 -24.786 1.00 66.12 280 ASP A O 1
ATOM 2154 N N . ILE A 1 281 ? 18.011 3.110 -27.003 1.00 65.62 281 ILE A N 1
ATOM 2155 C CA . ILE A 1 281 ? 17.992 1.678 -27.323 1.00 65.62 281 ILE A CA 1
ATOM 2156 C C . ILE A 1 281 ? 19.322 0.981 -27.010 1.00 65.62 281 ILE A C 1
ATOM 2158 O O . ILE A 1 281 ? 19.332 -0.197 -26.653 1.00 65.62 281 ILE A O 1
ATOM 2162 N N . CYS A 1 282 ? 20.444 1.697 -27.096 1.00 66.69 282 CYS A N 1
ATOM 2163 C CA . CYS A 1 282 ? 21.758 1.161 -26.752 1.00 66.69 282 CYS A CA 1
ATOM 2164 C C . CYS A 1 282 ? 21.851 0.908 -25.243 1.00 66.69 282 CYS A C 1
ATOM 2166 O O . CYS A 1 282 ? 22.302 -0.155 -24.824 1.00 66.69 282 CYS A O 1
ATOM 2168 N N . GLY A 1 283 ? 21.333 1.829 -24.431 1.00 68.44 283 GLY A N 1
ATOM 2169 C CA . GLY A 1 283 ? 21.184 1.671 -22.990 1.00 68.44 283 GLY A CA 1
ATOM 2170 C C . GLY A 1 283 ? 20.252 0.520 -22.619 1.00 68.44 283 GLY A C 1
ATOM 2171 O O . GLY A 1 283 ? 20.550 -0.207 -21.678 1.00 68.44 283 GLY A O 1
ATOM 2172 N N . VAL A 1 284 ? 19.170 0.293 -23.378 1.00 66.50 284 VAL A N 1
ATOM 2173 C CA . VAL A 1 284 ? 18.320 -0.898 -23.194 1.00 66.50 284 VAL A CA 1
ATOM 2174 C C . VAL A 1 284 ? 19.143 -2.162 -23.439 1.00 66.50 284 VAL A C 1
ATOM 2176 O O . VAL A 1 284 ? 19.180 -3.031 -22.578 1.00 66.50 284 VAL A O 1
ATOM 2179 N N . ARG A 1 285 ? 19.860 -2.249 -24.568 1.00 64.12 285 ARG A N 1
ATOM 2180 C CA . ARG A 1 285 ? 20.710 -3.411 -24.891 1.00 64.12 285 ARG A CA 1
ATOM 2181 C C . ARG A 1 285 ? 21.779 -3.679 -23.832 1.00 64.12 285 ARG A C 1
ATOM 2183 O O . ARG A 1 285 ? 22.082 -4.837 -23.582 1.00 64.12 285 ARG A O 1
ATOM 2190 N N . ALA A 1 286 ? 22.341 -2.631 -23.233 1.00 68.44 286 ALA A N 1
ATOM 2191 C CA . ALA A 1 286 ? 23.358 -2.751 -22.193 1.00 68.44 286 ALA A CA 1
ATOM 2192 C C . ALA A 1 286 ? 22.784 -3.142 -20.818 1.00 68.44 286 ALA A C 1
ATOM 2194 O O . ALA A 1 286 ? 23.465 -3.808 -20.046 1.00 68.44 286 ALA A O 1
ATOM 2195 N N . ALA A 1 287 ? 21.558 -2.717 -20.498 1.00 66.56 287 ALA A N 1
ATOM 2196 C CA . ALA A 1 287 ? 20.919 -2.980 -19.205 1.00 66.56 287 ALA A CA 1
ATOM 2197 C C . ALA A 1 287 ? 20.188 -4.331 -19.142 1.00 66.56 287 ALA A C 1
ATOM 2199 O O . ALA A 1 287 ? 19.925 -4.852 -18.058 1.00 66.56 287 ALA A O 1
ATOM 2200 N N . VAL A 1 288 ? 19.818 -4.877 -20.298 1.00 66.38 288 VAL A N 1
ATOM 2201 C CA . VAL A 1 288 ? 19.097 -6.141 -20.418 1.00 66.38 288 VAL A CA 1
ATOM 2202 C C . VAL A 1 288 ? 20.026 -7.327 -20.117 1.00 66.38 288 VAL A C 1
ATOM 2204 O O . VAL A 1 288 ? 21.068 -7.447 -20.763 1.00 66.38 288 VAL A O 1
ATOM 2207 N N . PRO A 1 289 ? 19.649 -8.239 -19.198 1.00 68.19 289 PRO A N 1
ATOM 2208 C CA . PRO A 1 289 ? 20.372 -9.493 -18.999 1.00 68.19 289 PRO A CA 1
ATOM 2209 C C . PRO A 1 289 ? 20.494 -10.286 -20.305 1.00 68.19 289 PRO A C 1
ATOM 2211 O O . PRO A 1 289 ? 19.518 -10.400 -21.049 1.00 68.19 289 PRO A O 1
ATOM 2214 N N . ALA A 1 290 ? 21.673 -10.848 -20.579 1.00 67.69 290 ALA A N 1
ATOM 2215 C CA . ALA A 1 290 ? 21.972 -11.521 -21.849 1.00 67.69 290 ALA A CA 1
ATOM 2216 C C . ALA A 1 290 ? 21.081 -12.748 -22.138 1.00 67.69 290 ALA A C 1
ATOM 2218 O O . ALA A 1 290 ? 20.934 -13.148 -23.290 1.00 67.69 290 ALA A O 1
ATOM 2219 N N . ASP A 1 291 ? 20.473 -13.330 -21.106 1.00 66.19 291 ASP A N 1
ATOM 2220 C CA . ASP A 1 291 ? 19.518 -14.439 -21.168 1.00 66.19 291 ASP A CA 1
ATOM 2221 C C . ASP A 1 291 ? 18.055 -13.984 -21.351 1.00 66.19 291 ASP A C 1
ATOM 2223 O O . ASP A 1 291 ? 17.145 -14.811 -21.460 1.00 66.19 291 ASP A O 1
ATOM 2227 N N . THR A 1 292 ? 17.800 -12.673 -21.424 1.00 63.81 292 THR A N 1
ATOM 2228 C CA . THR A 1 292 ? 16.456 -12.140 -21.662 1.00 63.81 292 THR A CA 1
ATOM 2229 C C . THR A 1 292 ? 16.046 -12.380 -23.108 1.00 63.81 292 THR A C 1
ATOM 2231 O O . THR A 1 292 ? 16.563 -11.769 -24.039 1.00 63.81 292 THR A O 1
ATOM 2234 N N . THR A 1 293 ? 15.056 -13.247 -23.295 1.00 58.91 293 THR A N 1
ATOM 2235 C CA . THR A 1 293 ? 14.575 -13.642 -24.627 1.00 58.91 293 THR A CA 1
ATOM 2236 C C . THR A 1 293 ? 13.359 -12.848 -25.103 1.00 58.91 293 THR A C 1
ATOM 2238 O O . THR A 1 293 ? 13.067 -12.849 -26.295 1.00 58.91 293 THR A O 1
ATOM 2241 N N . HIS A 1 294 ? 12.637 -12.177 -24.199 1.00 62.41 294 HIS A N 1
ATOM 2242 C CA . HIS A 1 294 ? 11.364 -11.525 -24.508 1.00 62.41 294 HIS A CA 1
ATOM 2243 C C . HIS A 1 294 ? 11.128 -10.269 -23.668 1.00 62.41 294 HIS A C 1
ATOM 2245 O O . HIS A 1 294 ? 11.535 -10.197 -22.509 1.00 62.41 294 HIS A O 1
ATOM 2251 N N . PHE A 1 295 ? 10.380 -9.321 -24.235 1.00 63.94 295 PHE A N 1
ATOM 2252 C CA . PHE A 1 295 ? 9.901 -8.128 -23.544 1.00 63.94 295 PHE A CA 1
ATOM 2253 C C . PHE A 1 295 ? 8.386 -8.021 -23.624 1.00 63.94 295 PHE A C 1
ATOM 2255 O O . PHE A 1 295 ? 7.715 -8.671 -24.421 1.00 63.94 295 PHE A O 1
ATOM 2262 N N . VAL A 1 296 ? 7.836 -7.183 -22.756 1.00 67.44 296 VAL A N 1
ATOM 2263 C CA . VAL A 1 296 ? 6.442 -6.780 -22.829 1.00 67.44 296 VAL A CA 1
ATOM 2264 C C . VAL A 1 296 ? 6.331 -5.340 -22.373 1.00 67.44 296 VAL A C 1
ATOM 2266 O O . VAL A 1 296 ? 6.909 -4.946 -21.357 1.00 67.44 296 VAL A O 1
ATOM 2269 N N . ILE A 1 297 ? 5.567 -4.545 -23.114 1.00 71.12 297 ILE A N 1
ATOM 2270 C CA . ILE A 1 297 ? 5.237 -3.197 -22.675 1.00 71.12 297 ILE A CA 1
ATOM 2271 C C . ILE A 1 297 ? 3.974 -3.268 -21.826 1.00 71.12 297 ILE A C 1
ATOM 2273 O O . ILE A 1 297 ? 2.891 -3.599 -22.308 1.00 71.12 297 ILE A O 1
ATOM 2277 N N . LEU A 1 298 ? 4.115 -2.949 -20.542 1.00 69.88 298 LEU A N 1
ATOM 2278 C CA . LEU A 1 298 ? 3.003 -2.963 -19.603 1.00 69.88 298 LEU A CA 1
ATOM 2279 C C . LEU A 1 298 ? 2.325 -1.591 -19.541 1.00 69.88 298 LEU A C 1
ATOM 2281 O O . LEU A 1 298 ? 3.000 -0.584 -19.287 1.00 69.88 298 LEU A O 1
ATOM 2285 N N . PRO A 1 299 ? 0.987 -1.517 -19.670 1.00 72.88 299 PRO A N 1
ATOM 2286 C CA . PRO A 1 299 ? 0.279 -0.292 -19.346 1.00 72.88 299 PRO A CA 1
ATOM 2287 C C . PRO A 1 299 ? 0.432 0.007 -17.850 1.00 72.88 299 PRO A C 1
ATOM 2289 O O . PRO A 1 299 ? 0.592 -0.892 -17.023 1.00 72.88 299 PRO A O 1
ATOM 2292 N N . LYS A 1 300 ? 0.309 1.283 -17.475 1.00 75.56 300 LYS A N 1
ATOM 2293 C CA . LYS A 1 300 ? 0.516 1.752 -16.093 1.00 75.56 300 LYS A CA 1
ATOM 2294 C C . LYS A 1 300 ? -0.306 1.005 -15.033 1.00 75.56 300 LYS A C 1
ATOM 2296 O O . LYS A 1 300 ? 0.124 0.892 -13.890 1.00 75.56 300 LYS A O 1
ATOM 2301 N N . SER A 1 301 ? -1.474 0.472 -15.393 1.00 76.75 301 SER A N 1
ATOM 2302 C CA . SER A 1 301 ? -2.332 -0.347 -14.517 1.00 76.75 301 SER A CA 1
ATOM 2303 C C . SER A 1 301 ? -1.728 -1.704 -14.117 1.00 76.75 301 SER A C 1
ATOM 2305 O O . SER A 1 301 ? -2.287 -2.398 -13.268 1.00 76.75 301 SER A O 1
ATOM 2307 N N . HIS A 1 302 ? -0.608 -2.091 -14.728 1.00 80.00 302 HIS A N 1
ATOM 2308 C CA . HIS A 1 302 ? 0.111 -3.343 -14.490 1.00 80.00 302 HIS A CA 1
ATOM 2309 C C . HIS A 1 302 ? 1.489 -3.116 -13.852 1.00 80.00 302 HIS A C 1
ATOM 2311 O O . HIS A 1 302 ? 2.280 -4.045 -13.772 1.00 80.00 302 HIS A O 1
ATOM 2317 N N . TRP A 1 303 ? 1.792 -1.894 -13.403 1.00 83.81 303 TRP A N 1
ATOM 2318 C CA . TRP A 1 303 ? 3.081 -1.566 -12.780 1.00 83.81 303 TRP A CA 1
ATOM 2319 C C . TRP A 1 303 ? 3.145 -1.893 -11.282 1.00 83.81 303 TRP A C 1
ATOM 2321 O O . TRP A 1 303 ? 4.190 -1.690 -10.672 1.00 83.81 303 TRP A O 1
ATOM 2331 N N . LEU A 1 304 ? 2.029 -2.292 -10.660 1.00 87.31 304 LEU A N 1
ATOM 2332 C CA . LEU A 1 304 ? 1.957 -2.437 -9.207 1.00 87.31 304 LEU A CA 1
ATOM 2333 C C . LEU A 1 304 ? 2.780 -3.628 -8.710 1.00 87.31 304 LEU A C 1
ATOM 2335 O O . LEU A 1 304 ? 3.793 -3.414 -8.048 1.00 87.31 304 LEU A O 1
ATOM 2339 N N . ALA A 1 305 ? 2.336 -4.846 -9.018 1.00 87.50 305 ALA A N 1
ATOM 2340 C CA . ALA A 1 305 ? 3.057 -6.080 -8.738 1.00 87.50 305 ALA A CA 1
ATOM 2341 C C . ALA A 1 305 ? 3.762 -6.605 -10.000 1.00 87.50 305 ALA A C 1
ATOM 2343 O O . ALA A 1 305 ? 3.347 -6.270 -11.116 1.00 87.50 305 ALA A O 1
ATOM 2344 N N . PRO A 1 306 ? 4.778 -7.477 -9.854 1.00 81.44 306 PRO A N 1
ATOM 2345 C CA . PRO A 1 306 ? 5.329 -8.226 -10.976 1.00 81.44 306 PRO A CA 1
ATOM 2346 C C . PRO A 1 306 ? 4.223 -8.876 -11.817 1.00 81.44 306 PRO A C 1
ATOM 2348 O O . PRO A 1 306 ? 3.317 -9.553 -11.309 1.00 81.44 306 PRO A O 1
ATOM 2351 N N . CYS A 1 307 ? 4.269 -8.632 -13.125 1.00 76.62 307 CYS A N 1
ATOM 2352 C CA . CYS A 1 307 ? 3.277 -9.163 -14.045 1.00 76.62 307 CYS A CA 1
ATOM 2353 C C . CYS A 1 307 ? 3.567 -10.640 -14.327 1.00 76.62 307 CYS A C 1
ATOM 2355 O O . CYS A 1 307 ? 4.699 -11.005 -14.637 1.00 76.62 307 CYS A O 1
ATOM 2357 N N . ARG A 1 308 ? 2.530 -11.481 -14.258 1.00 74.62 308 ARG A N 1
ATOM 2358 C CA . ARG A 1 308 ? 2.583 -12.855 -14.755 1.00 74.62 308 ARG A CA 1
ATOM 2359 C C . ARG A 1 308 ? 1.857 -12.913 -16.077 1.00 74.62 308 ARG A C 1
ATOM 2361 O O . ARG A 1 308 ? 0.668 -12.602 -16.135 1.00 74.62 308 ARG A O 1
ATOM 2368 N N . LEU A 1 309 ? 2.581 -13.320 -17.106 1.00 66.06 309 LEU A N 1
ATOM 2369 C CA . LEU A 1 309 ? 2.028 -13.557 -18.425 1.00 66.06 309 LEU A CA 1
ATOM 2370 C C . LEU A 1 309 ? 2.031 -15.063 -18.683 1.00 66.06 309 LEU A C 1
ATOM 2372 O O . LEU A 1 309 ? 3.003 -15.732 -18.323 1.00 66.06 309 LEU A O 1
ATOM 2376 N N . PRO A 1 310 ? 0.953 -15.618 -19.261 1.00 57.06 310 PRO A N 1
ATOM 2377 C CA . PRO A 1 310 ? 0.955 -17.012 -19.662 1.00 57.06 310 PRO A CA 1
ATOM 2378 C C . PRO A 1 310 ? 2.095 -17.236 -20.655 1.00 57.06 310 PRO A C 1
ATOM 2380 O O . PRO A 1 310 ? 2.300 -16.442 -21.577 1.00 57.06 310 PRO A O 1
ATOM 2383 N N . LYS A 1 311 ? 2.826 -18.338 -20.469 1.00 49.25 311 LYS A N 1
ATOM 2384 C CA . LYS A 1 311 ? 3.765 -18.832 -21.472 1.00 49.25 311 LYS A CA 1
ATOM 2385 C C . LYS A 1 311 ? 2.930 -19.214 -22.692 1.00 49.25 311 LYS A C 1
ATOM 2387 O O . LYS A 1 311 ? 2.256 -20.236 -22.685 1.00 49.25 311 LYS A O 1
ATOM 2392 N N . THR A 1 312 ? 2.883 -18.344 -23.689 1.00 46.47 312 THR A N 1
ATOM 2393 C CA . THR A 1 312 ? 2.218 -18.639 -24.957 1.00 46.47 312 THR A CA 1
ATOM 2394 C C . THR A 1 312 ? 3.251 -19.291 -25.867 1.00 46.47 312 THR A C 1
ATOM 2396 O O . THR A 1 312 ? 4.369 -18.790 -25.960 1.00 46.47 312 THR A O 1
ATOM 2399 N N . GLU A 1 313 ? 2.902 -20.400 -26.527 1.00 37.47 313 GLU A N 1
ATOM 2400 C CA . GLU A 1 313 ? 3.787 -21.066 -27.506 1.00 37.47 313 GLU A CA 1
ATOM 2401 C C . GLU A 1 313 ? 4.207 -20.117 -28.646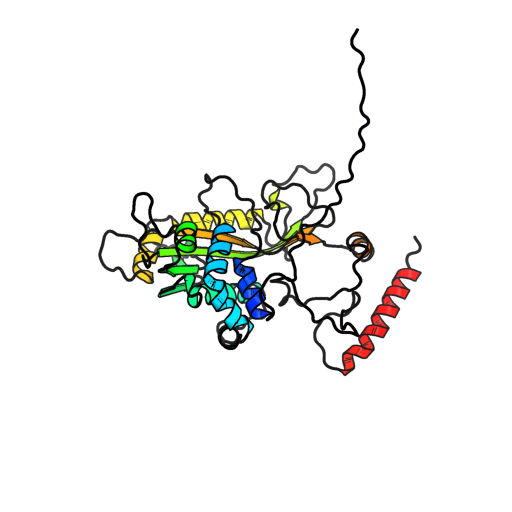 1.00 37.47 313 GLU A C 1
ATOM 2403 O O . GLU A 1 313 ? 5.268 -20.299 -29.227 1.00 37.47 313 GLU A O 1
ATOM 2408 N N . ASN A 1 314 ? 3.423 -19.051 -28.878 1.00 39.38 314 ASN A N 1
ATOM 2409 C CA . ASN A 1 314 ? 3.643 -18.006 -29.884 1.00 39.38 314 ASN A CA 1
ATOM 2410 C C . ASN A 1 314 ? 3.738 -16.581 -29.301 1.00 39.38 314 ASN A C 1
ATOM 2412 O O . ASN A 1 314 ? 3.435 -15.630 -30.014 1.00 39.38 314 ASN A O 1
ATOM 2416 N N . GLY A 1 315 ? 4.088 -16.434 -28.015 1.00 37.09 315 GLY A N 1
ATOM 2417 C CA . GLY A 1 315 ? 4.479 -15.168 -27.379 1.00 37.09 315 GLY A CA 1
ATOM 2418 C C . GLY A 1 315 ? 3.872 -13.893 -27.970 1.00 37.09 315 GLY A C 1
ATOM 2419 O O . GLY A 1 315 ? 4.564 -13.207 -28.714 1.00 37.09 315 GLY A O 1
ATOM 2420 N N . TYR A 1 316 ? 2.655 -13.479 -27.584 1.00 35.97 316 TYR A N 1
ATOM 2421 C CA . TYR A 1 316 ? 2.287 -12.052 -27.699 1.00 35.97 316 TYR A CA 1
ATOM 2422 C C . TYR A 1 316 ? 3.030 -11.263 -26.604 1.00 35.97 316 TYR A C 1
ATOM 2424 O O . TYR A 1 316 ? 2.456 -10.713 -25.666 1.00 35.97 316 TYR A O 1
ATOM 2432 N N . LEU A 1 317 ? 4.351 -11.311 -26.726 1.00 42.03 317 LEU A N 1
ATOM 2433 C CA . LEU A 1 317 ? 5.395 -10.599 -26.028 1.00 42.03 317 LEU A CA 1
ATOM 2434 C C . LEU A 1 317 ? 5.923 -9.657 -27.094 1.00 42.03 317 LEU A C 1
ATOM 2436 O O . LEU A 1 317 ? 6.550 -10.088 -28.057 1.00 42.03 317 LEU A O 1
ATOM 2440 N N . LEU A 1 318 ? 5.565 -8.387 -26.990 1.00 36.81 318 LEU A N 1
ATOM 2441 C CA . LEU A 1 318 ? 6.072 -7.389 -27.913 1.00 36.81 318 LEU A CA 1
ATOM 2442 C C . LEU A 1 318 ? 7.604 -7.391 -27.827 1.00 36.81 318 LEU A C 1
ATOM 2444 O O . LEU A 1 318 ? 8.137 -7.096 -26.752 1.00 36.81 318 LEU A O 1
ATOM 2448 N N . PRO A 1 319 ? 8.341 -7.622 -28.928 1.00 35.66 319 PRO A N 1
ATOM 2449 C CA . PRO A 1 319 ? 9.656 -7.014 -29.013 1.00 35.66 319 PRO A CA 1
ATOM 2450 C C . PRO A 1 319 ? 9.416 -5.492 -28.914 1.00 35.66 319 PRO A C 1
ATOM 2452 O O . PRO A 1 319 ? 8.328 -5.021 -29.218 1.00 35.66 319 PRO A O 1
ATOM 2455 N N . ALA A 1 320 ? 10.371 -4.726 -28.396 1.00 33.66 320 ALA A N 1
ATOM 2456 C CA . ALA A 1 320 ? 10.189 -3.421 -27.737 1.00 33.66 320 ALA A CA 1
ATOM 2457 C C . ALA A 1 320 ? 9.398 -2.264 -28.431 1.00 33.66 320 ALA A C 1
ATOM 2459 O O . ALA A 1 320 ? 9.415 -1.153 -27.903 1.00 33.66 320 ALA A O 1
ATOM 2460 N N . CYS A 1 321 ? 8.651 -2.454 -29.523 1.00 32.66 321 CYS A N 1
ATOM 2461 C CA . CYS A 1 321 ? 7.581 -1.545 -29.928 1.00 32.66 321 CYS A CA 1
ATOM 2462 C C . CYS A 1 321 ? 6.260 -2.287 -30.192 1.00 32.66 321 CYS A C 1
ATOM 2464 O O . CYS A 1 321 ? 6.142 -3.047 -31.129 1.00 32.66 321 CYS A O 1
ATOM 2466 N N . GLU A 1 322 ? 5.258 -2.081 -29.342 1.00 33.34 322 GLU A N 1
ATOM 2467 C CA . GLU A 1 322 ? 3.956 -1.502 -29.710 1.00 33.34 322 GLU A CA 1
ATOM 2468 C C . GLU A 1 322 ? 3.160 -1.293 -28.430 1.00 33.34 322 GLU A C 1
ATOM 2470 O O . GLU A 1 322 ? 2.825 -2.207 -27.685 1.00 33.34 322 GLU A O 1
ATOM 2475 N N . LEU A 1 323 ? 2.836 -0.048 -28.136 1.00 33.12 323 LEU A N 1
ATOM 2476 C CA . LEU A 1 323 ? 2.079 0.277 -26.945 1.00 33.12 323 LEU A CA 1
ATOM 2477 C C . LEU A 1 323 ? 0.572 0.028 -27.148 1.00 33.12 323 LEU A C 1
ATOM 2479 O O . LEU A 1 323 ? -0.113 0.823 -27.774 1.00 33.12 323 LEU A O 1
ATOM 2483 N N . VAL A 1 324 ? 0.086 -1.016 -26.463 1.00 30.98 324 VAL A N 1
ATOM 2484 C CA . VAL A 1 324 ? -1.182 -1.086 -25.698 1.00 30.98 324 VAL A CA 1
ATOM 2485 C C . VAL A 1 324 ? -2.510 -1.280 -26.472 1.00 30.98 324 VAL A C 1
ATOM 2487 O O . VAL A 1 324 ? -3.111 -0.335 -26.966 1.00 30.98 324 VAL A O 1
ATOM 2490 N N . GLY A 1 325 ? -3.083 -2.493 -26.358 1.00 43.28 325 GLY A N 1
ATOM 2491 C CA . GLY A 1 325 ? -4.522 -2.686 -26.076 1.00 43.28 325 GLY A CA 1
ATOM 2492 C C . GLY A 1 325 ? -5.534 -2.911 -27.216 1.00 43.28 325 GLY A C 1
ATOM 2493 O O . GLY A 1 325 ? -6.700 -2.588 -27.002 1.00 43.28 325 GLY A O 1
ATOM 2494 N N . ALA A 1 326 ? -5.172 -3.461 -28.382 1.00 33.25 326 ALA A N 1
ATOM 2495 C CA . ALA A 1 326 ? -6.082 -3.500 -29.543 1.00 33.25 326 ALA A CA 1
ATOM 2496 C C . ALA A 1 326 ? -6.624 -4.894 -29.986 1.00 33.25 326 ALA A C 1
ATOM 2498 O O . ALA A 1 326 ? -5.937 -5.905 -29.801 1.00 33.25 326 ALA A O 1
ATOM 2499 N N . PRO A 1 327 ? -7.827 -4.964 -30.616 1.00 38.56 327 PRO A N 1
ATOM 2500 C CA . PRO A 1 327 ? -8.397 -6.181 -31.217 1.00 38.56 327 PRO A CA 1
ATOM 2501 C C . PRO A 1 327 ? -7.665 -6.661 -32.489 1.00 38.56 327 PRO A C 1
ATOM 2503 O O . PRO A 1 327 ? -6.794 -5.983 -33.029 1.00 38.56 327 PRO A O 1
ATOM 2506 N N . GLU A 1 328 ? -8.069 -7.841 -32.970 1.00 31.73 328 GLU A N 1
ATOM 2507 C CA . GLU A 1 328 ? -7.399 -8.746 -33.928 1.00 31.73 328 GLU A CA 1
ATOM 2508 C C . GLU A 1 328 ? -6.750 -8.141 -35.203 1.00 31.73 328 GLU A C 1
ATOM 2510 O O . GLU A 1 328 ? -5.649 -8.579 -35.536 1.00 31.73 328 GLU A O 1
ATOM 2515 N N . PRO A 1 329 ? -7.281 -7.100 -35.878 1.00 36.38 329 PRO A N 1
ATOM 2516 C CA . PRO A 1 329 ? -6.648 -6.546 -37.087 1.00 36.38 329 PRO A CA 1
ATOM 2517 C C . PRO A 1 329 ? -5.355 -5.748 -36.833 1.00 36.38 329 PRO A C 1
ATOM 2519 O O . PRO A 1 329 ? -4.559 -5.545 -37.747 1.00 36.38 329 PRO A O 1
ATOM 2522 N N . LEU A 1 330 ? -5.120 -5.285 -35.599 1.00 34.47 330 LEU A N 1
ATOM 2523 C CA . LEU A 1 330 ? -3.983 -4.415 -35.255 1.00 34.47 330 LEU A CA 1
ATOM 2524 C C . LEU A 1 330 ? -2.686 -5.184 -34.942 1.00 34.47 330 LEU A C 1
ATOM 2526 O O . LEU A 1 330 ? -1.616 -4.581 -34.922 1.00 34.47 330 LEU A O 1
ATOM 2530 N N . ARG A 1 331 ? -2.754 -6.517 -34.793 1.00 36.94 331 ARG A N 1
ATOM 2531 C CA . ARG A 1 331 ? -1.591 -7.395 -34.542 1.00 36.94 331 ARG A CA 1
ATOM 2532 C C . ARG A 1 331 ? -0.740 -7.691 -35.786 1.00 36.94 331 ARG A C 1
ATOM 2534 O O . ARG A 1 331 ? 0.372 -8.181 -35.645 1.00 36.94 331 ARG A O 1
ATOM 2541 N N . ALA A 1 332 ? -1.238 -7.405 -36.992 1.00 36.81 332 ALA A N 1
ATOM 2542 C CA . ALA A 1 332 ? -0.503 -7.626 -38.244 1.00 36.81 332 ALA A CA 1
ATOM 2543 C C . ALA A 1 332 ? 0.336 -6.405 -38.686 1.00 36.81 332 ALA A C 1
ATOM 2545 O O . ALA A 1 332 ? 1.357 -6.558 -39.347 1.00 36.81 332 ALA A O 1
ATOM 2546 N N . VAL A 1 333 ? -0.077 -5.191 -38.301 1.00 36.91 333 VAL A N 1
ATOM 2547 C CA . VAL A 1 333 ? 0.579 -3.908 -38.650 1.00 36.91 333 VAL A CA 1
ATOM 2548 C C . VAL A 1 333 ? 1.814 -3.655 -37.782 1.00 36.91 333 VAL A C 1
ATOM 2550 O O . VAL A 1 333 ? 2.854 -3.210 -38.255 1.00 36.91 333 VAL A O 1
ATOM 2553 N N . ALA A 1 334 ? 1.667 -4.019 -36.523 1.00 36.53 334 ALA A N 1
ATOM 2554 C CA . ALA A 1 334 ? 2.659 -4.254 -35.504 1.00 36.53 334 ALA A CA 1
ATOM 2555 C C . ALA A 1 334 ? 4.030 -4.823 -35.967 1.00 36.53 334 ALA A C 1
ATOM 2557 O O . ALA A 1 334 ? 5.033 -4.112 -36.098 1.00 36.53 334 ALA A O 1
ATOM 2558 N N . ALA A 1 335 ? 4.056 -6.118 -36.293 1.00 35.91 335 ALA A N 1
ATOM 2559 C CA . ALA A 1 335 ? 5.283 -6.873 -36.538 1.00 35.91 335 ALA A CA 1
ATOM 2560 C C . ALA A 1 335 ? 6.080 -6.389 -37.767 1.00 35.91 335 ALA A C 1
ATOM 2562 O O . ALA A 1 335 ? 7.305 -6.501 -37.796 1.00 35.91 335 ALA A O 1
ATOM 2563 N N . ALA A 1 336 ? 5.411 -5.805 -38.765 1.00 40.22 336 ALA A N 1
ATOM 2564 C CA . ALA A 1 336 ? 6.074 -5.201 -39.921 1.00 40.22 336 ALA A CA 1
ATOM 2565 C C . ALA A 1 336 ? 6.713 -3.832 -39.594 1.00 40.22 336 ALA A C 1
ATOM 2567 O O . ALA A 1 336 ? 7.720 -3.463 -40.199 1.00 40.22 336 ALA A O 1
ATOM 2568 N N . HIS A 1 337 ? 6.166 -3.083 -38.629 1.00 39.97 337 HIS A N 1
ATOM 2569 C CA . HIS A 1 337 ? 6.643 -1.748 -38.248 1.00 39.97 337 HIS A CA 1
ATOM 2570 C C . HIS A 1 337 ? 7.899 -1.793 -37.366 1.00 39.97 337 HIS A C 1
ATOM 2572 O O . HIS A 1 337 ? 8.823 -1.006 -37.573 1.00 39.97 337 HIS A O 1
ATOM 2578 N N . LEU A 1 338 ? 7.978 -2.741 -36.428 1.00 38.19 338 LEU A N 1
ATOM 2579 C CA . LEU A 1 338 ? 9.146 -2.901 -35.555 1.00 38.19 338 LEU A CA 1
ATOM 2580 C C . LEU A 1 338 ? 10.397 -3.381 -36.309 1.00 38.19 338 LEU A C 1
ATOM 2582 O O . LEU A 1 338 ? 11.499 -2.893 -36.060 1.00 38.19 338 LEU A O 1
ATOM 2586 N N . ALA A 1 339 ? 10.227 -4.304 -37.262 1.00 40.44 339 ALA A N 1
ATOM 2587 C CA . ALA A 1 339 ? 11.312 -4.789 -38.117 1.00 40.44 339 ALA A CA 1
ATOM 2588 C C . ALA A 1 339 ? 11.841 -3.693 -39.064 1.00 40.44 339 ALA A C 1
ATOM 2590 O O . ALA A 1 339 ? 13.047 -3.604 -39.288 1.00 40.44 339 ALA A O 1
ATOM 2591 N N . ALA A 1 340 ? 10.964 -2.817 -39.565 1.00 43.31 340 ALA A N 1
ATOM 2592 C CA . ALA A 1 340 ? 11.352 -1.673 -40.387 1.00 43.31 340 ALA A CA 1
ATOM 2593 C C . ALA A 1 340 ? 12.087 -0.580 -39.586 1.00 43.31 340 ALA A C 1
ATOM 2595 O O . ALA A 1 340 ? 13.043 0.004 -40.096 1.00 43.31 340 ALA A O 1
ATOM 2596 N N . GLU A 1 341 ? 11.692 -0.309 -38.336 1.00 41.78 341 GLU A N 1
ATOM 2597 C CA . GLU A 1 341 ? 12.357 0.718 -37.520 1.00 41.78 341 GLU A CA 1
ATOM 2598 C C . GLU A 1 341 ? 13.690 0.268 -36.916 1.00 41.78 341 GLU A C 1
ATOM 2600 O O . GLU A 1 341 ? 14.645 1.043 -36.892 1.00 41.78 341 GLU A O 1
ATOM 2605 N N . LEU A 1 342 ? 13.822 -0.998 -36.509 1.00 39.03 342 LEU A N 1
ATOM 2606 C CA . LEU A 1 342 ? 15.115 -1.524 -36.059 1.00 39.03 342 LEU A CA 1
ATOM 2607 C C . LEU A 1 342 ? 16.136 -1.623 -37.205 1.00 39.03 342 LEU A C 1
ATOM 2609 O O . LEU A 1 342 ? 17.315 -1.347 -36.984 1.00 39.03 342 LEU A O 1
ATOM 2613 N N . ALA A 1 343 ? 15.699 -1.930 -38.431 1.00 45.44 343 ALA A N 1
ATOM 2614 C CA . ALA A 1 343 ? 16.563 -1.907 -39.614 1.00 45.44 343 ALA A CA 1
ATOM 2615 C C . ALA A 1 343 ? 16.999 -0.474 -39.995 1.00 45.44 343 ALA A C 1
ATOM 2617 O O . ALA A 1 343 ? 18.185 -0.234 -40.213 1.00 45.44 343 ALA A O 1
ATOM 2618 N N . ARG A 1 344 ? 16.085 0.512 -39.968 1.00 41.66 344 ARG A N 1
ATOM 2619 C CA . ARG A 1 344 ? 16.406 1.940 -40.200 1.00 41.66 344 ARG A CA 1
ATOM 2620 C C . ARG A 1 344 ? 17.365 2.527 -39.166 1.00 41.66 344 ARG A C 1
ATOM 2622 O O . ARG A 1 344 ? 18.187 3.378 -39.507 1.00 41.66 344 ARG A O 1
ATOM 2629 N N . LEU A 1 345 ? 17.248 2.107 -37.907 1.00 36.06 345 LEU A N 1
ATOM 2630 C CA . LEU A 1 345 ? 18.139 2.535 -36.826 1.00 36.06 345 LEU A CA 1
ATOM 2631 C C . LEU A 1 345 ? 19.531 1.892 -36.935 1.00 36.06 345 LEU A C 1
ATOM 2633 O O . LEU A 1 345 ? 20.521 2.556 -36.637 1.00 36.06 345 LEU A O 1
ATOM 2637 N N . ALA A 1 346 ? 19.623 0.648 -37.410 1.00 35.78 346 ALA A N 1
ATOM 2638 C CA . ALA A 1 346 ? 20.894 -0.039 -37.643 1.00 35.78 346 ALA A CA 1
ATOM 2639 C C . ALA A 1 346 ? 21.664 0.499 -38.867 1.00 35.78 346 ALA A C 1
ATOM 2641 O O . ALA A 1 346 ? 22.890 0.528 -38.851 1.00 35.78 346 ALA A O 1
ATOM 2642 N N . GLU A 1 347 ? 20.973 0.976 -39.905 1.00 40.53 347 GLU A N 1
ATOM 2643 C CA . GLU A 1 347 ? 21.614 1.542 -41.106 1.00 40.53 347 GLU A CA 1
ATOM 2644 C C . GLU A 1 347 ? 22.121 2.984 -40.920 1.00 40.53 347 GLU A C 1
ATOM 2646 O O . GLU A 1 347 ? 23.009 3.431 -41.644 1.00 40.53 347 GLU A O 1
ATOM 2651 N N . ARG A 1 348 ? 21.575 3.733 -39.952 1.00 34.16 348 ARG A N 1
ATOM 2652 C CA . ARG A 1 348 ? 21.897 5.157 -39.724 1.00 34.16 348 ARG A CA 1
ATOM 2653 C C . ARG A 1 348 ? 22.951 5.421 -38.650 1.00 34.16 348 ARG A C 1
ATOM 2655 O O . ARG A 1 348 ? 23.414 6.555 -38.537 1.00 34.16 348 ARG A O 1
ATOM 2662 N N . CYS A 1 349 ? 23.344 4.402 -37.896 1.00 32.59 349 CYS A N 1
ATOM 2663 C CA . CYS A 1 349 ? 24.418 4.486 -36.912 1.00 32.59 349 CYS A CA 1
ATOM 2664 C C . CYS A 1 349 ? 25.409 3.334 -37.126 1.00 32.59 349 CYS A C 1
ATOM 2666 O O . CYS A 1 349 ? 25.282 2.299 -36.468 1.00 32.59 349 CYS A O 1
ATOM 2668 N N . PRO A 1 350 ? 26.402 3.484 -38.023 1.00 33.25 350 PRO A N 1
ATOM 2669 C CA . PRO A 1 350 ? 27.568 2.621 -37.981 1.00 33.25 350 PRO A CA 1
ATOM 2670 C C . PRO A 1 350 ? 28.437 3.040 -36.786 1.00 33.25 350 PRO A C 1
ATOM 2672 O O . PRO A 1 350 ? 28.816 4.204 -36.712 1.00 33.25 350 PRO A O 1
ATOM 2675 N N . ALA A 1 351 ? 28.691 2.073 -35.897 1.00 36.31 351 ALA A N 1
ATOM 2676 C CA . ALA A 1 351 ? 29.660 2.047 -34.786 1.00 36.31 351 ALA A CA 1
ATOM 2677 C C . ALA A 1 351 ? 29.861 3.336 -33.965 1.00 36.31 351 ALA A C 1
ATOM 2679 O O . ALA A 1 351 ? 30.545 4.269 -34.443 1.00 36.31 351 ALA A O 1
#

Foldseek 3Di:
DDDDDDDDDPPDPPPQPQPDPPLPPAAPDLLLLLLLCLLQAQFFWDDDPDPALAAALHNLLSVQLCVLQVVVSVVCSVPVPVVVVQCPDPVQPDPDQFSSSLSSVVCCCVPRPQFQWDDKDAFDFDDDPPPDTPDTFGIKTKTQGQDPSNCVSLVLDDPPDDDDHRRIAIETEAEGEFEWEAADDDPPDDDDQLFQRTAGPVRPDTRVVVVVNSSVNSVVCVDPVNLVCSCCPHVVCPDDPDRRRYYYHYGYAAEYEYLDRDDDDPTTHPRHHYYYDDPDPVSVVVRDDPPDPFAADDDPNSRSGNDDDPPDPPDPGQPPDDDDDDDDVVVVVRVVVVVVVVVVVPVVDDD

Nearest PDB structures (foldseek):
  1w5r-assembly1_B  TM=3.787E-01  e=9.591E-01  Mycolicibacterium smegmatis
  1gx3-assembly2_B  TM=2.843E-01  e=9.591E-01  Mycolicibacterium smegmatis
  4bgf-assembly3_C  TM=2.958E-01  e=6.533E+00  Mycobacterium tuberculosis H37Rv
  1w4t-assembly1_A  TM=2.397E-01  e=6.950E+00  Pseudomonas aeruginosa